Protein AF-B0YAP2-F1 (afdb_monomer)

Nearest PDB structures (foldseek):
  8v2q-assembly1_A-1  TM=2.239E-01  e=3.538E+00  Homo sapiens
  8w6f-assembly2_B  TM=2.628E-01  e=5.583E+00  artificial sequences

pLDDT: mean 73.52, std 19.55, range [28.36, 96.44]

InterPro domains:
  IPR046529 Domain of unknown function DUF6594 [PF20237] (2-146)

Organism: Aspergillus fumigatus (strain CBS 144.89 / FGSC A1163 / CEA10) (NCBI:txid451804)

Secondary structure (DSSP, 8-state):
-HHHHHHHHHHHHHHHHHHHHHHHHHH-S-HHHHHHHH-HHHHHH-TTSTTHHHHHHHHHHHHHHHHHHHHHHHHHHHHTSBPPPHHHHHHHHHHHHSTTTTTT---TTHHHHTSGGGGGG--B-S---TT--HHHHHHHHHHHHHHHHHHHHHHHSS-S---S------------------

Structure (mmCIF, N/CA/C/O backbone):
data_AF-B0YAP2-F1
#
_entry.id   AF-B0YAP2-F1
#
loop_
_atom_site.group_PDB
_atom_site.id
_atom_site.type_symbol
_atom_site.label_atom_id
_atom_site.label_alt_id
_atom_site.label_comp_id
_atom_site.label_asym_id
_atom_site.label_entity_id
_atom_site.label_seq_id
_atom_site.pdbx_PDB_ins_code
_atom_site.Cartn_x
_atom_site.Cartn_y
_atom_site.Cartn_z
_atom_site.occupancy
_atom_site.B_iso_or_equiv
_atom_site.auth_seq_id
_atom_site.auth_comp_id
_atom_site.auth_asym_id
_atom_site.auth_atom_id
_atom_site.pdbx_PDB_model_num
ATOM 1 N N . MET A 1 1 ? 6.728 -2.763 -2.764 1.00 60.03 1 MET A N 1
ATOM 2 C CA . MET A 1 1 ? 6.266 -3.976 -2.045 1.00 60.03 1 MET A CA 1
ATOM 3 C C . MET A 1 1 ? 6.430 -3.874 -0.524 1.00 60.03 1 MET A C 1
ATOM 5 O O . MET A 1 1 ? 5.454 -4.099 0.179 1.00 60.03 1 MET A O 1
ATOM 9 N N . TRP A 1 2 ? 7.595 -3.463 -0.000 1.00 68.25 2 TRP A N 1
ATOM 10 C CA . TRP A 1 2 ? 7.844 -3.360 1.453 1.00 68.25 2 TRP A CA 1
ATOM 11 C C . TRP A 1 2 ? 6.881 -2.425 2.210 1.00 68.25 2 TRP A C 1
ATOM 13 O O . TRP A 1 2 ? 6.415 -2.787 3.284 1.00 68.25 2 TRP A O 1
ATOM 23 N N . CYS A 1 3 ? 6.492 -1.286 1.624 1.00 81.69 3 CYS A N 1
ATOM 24 C CA . CYS A 1 3 ? 5.553 -0.346 2.256 1.00 81.69 3 CYS A CA 1
ATOM 25 C C . CYS A 1 3 ? 4.138 -0.918 2.457 1.00 81.69 3 CYS A C 1
ATOM 27 O O . CYS A 1 3 ? 3.414 -0.473 3.340 1.00 81.69 3 CYS A O 1
ATOM 29 N N . LEU A 1 4 ? 3.714 -1.881 1.631 1.00 90.06 4 LEU A N 1
ATOM 30 C CA . LEU A 1 4 ? 2.385 -2.479 1.766 1.00 90.06 4 LEU A CA 1
ATOM 31 C C . LEU A 1 4 ? 2.363 -3.484 2.924 1.00 90.06 4 LEU A C 1
ATOM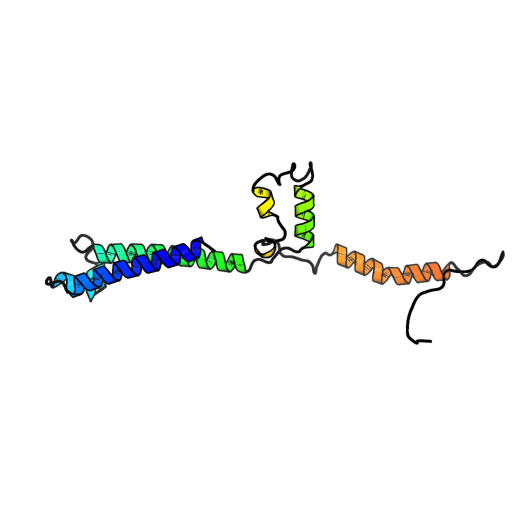 33 O O . LEU A 1 4 ? 1.451 -3.455 3.745 1.00 90.06 4 LEU A O 1
ATOM 37 N N . LEU A 1 5 ? 3.390 -4.334 3.003 1.00 90.38 5 LEU A N 1
ATOM 38 C CA . LEU A 1 5 ? 3.533 -5.333 4.064 1.00 90.38 5 LEU A CA 1
ATOM 39 C C . LEU A 1 5 ? 3.712 -4.673 5.438 1.00 90.38 5 LEU A C 1
ATOM 41 O O . LEU A 1 5 ? 3.126 -5.133 6.416 1.00 90.38 5 LEU A O 1
ATOM 45 N N . SER A 1 6 ? 4.456 -3.564 5.516 1.00 93.81 6 SER A N 1
ATOM 46 C CA . SER A 1 6 ? 4.584 -2.805 6.765 1.00 93.81 6 SER A CA 1
ATOM 47 C C . SER A 1 6 ? 3.239 -2.235 7.223 1.00 93.81 6 SER A C 1
ATOM 49 O O . SER A 1 6 ? 2.888 -2.370 8.391 1.00 93.81 6 SER A O 1
ATOM 51 N N . LEU A 1 7 ? 2.434 -1.684 6.305 1.00 93.56 7 LEU A N 1
ATOM 52 C CA . LEU A 1 7 ? 1.089 -1.193 6.624 1.00 93.56 7 LEU A CA 1
ATOM 53 C C . LEU A 1 7 ? 0.155 -2.319 7.086 1.00 93.56 7 LEU A C 1
ATOM 55 O O . LEU A 1 7 ? -0.640 -2.107 8.000 1.00 93.56 7 LEU A O 1
ATOM 59 N N . GLN A 1 8 ? 0.252 -3.516 6.498 1.00 93.88 8 GLN A N 1
ATOM 60 C CA . GLN A 1 8 ? -0.503 -4.682 6.974 1.00 93.88 8 GLN A CA 1
ATOM 61 C C . GLN A 1 8 ? -0.117 -5.052 8.405 1.00 93.88 8 GLN A C 1
ATOM 63 O O . GLN A 1 8 ? -1.003 -5.249 9.234 1.00 93.88 8 GLN A O 1
ATOM 68 N N . ALA A 1 9 ? 1.183 -5.104 8.705 1.00 94.88 9 ALA A N 1
ATOM 69 C CA . ALA A 1 9 ? 1.670 -5.401 10.047 1.00 94.88 9 ALA A CA 1
ATOM 70 C C . ALA A 1 9 ? 1.178 -4.363 11.070 1.00 94.88 9 ALA A C 1
ATOM 72 O O . ALA A 1 9 ? 0.622 -4.740 12.098 1.00 94.88 9 ALA A O 1
ATOM 73 N N . GLU A 1 10 ? 1.278 -3.068 10.754 1.00 94.88 10 GLU A N 1
ATOM 74 C CA . GLU A 1 10 ? 0.767 -1.988 11.612 1.00 94.88 10 GLU A CA 1
ATOM 75 C C . GLU A 1 10 ? -0.748 -2.095 11.854 1.00 94.88 10 GLU A C 1
ATOM 77 O O . GLU A 1 10 ? -1.228 -1.857 12.960 1.00 94.88 10 GLU A O 1
ATOM 82 N N . ILE A 1 11 ? -1.530 -2.456 10.832 1.00 96.12 11 ILE A N 1
ATOM 83 C CA . ILE A 1 11 ? -2.981 -2.647 10.971 1.00 96.12 11 ILE A CA 1
ATOM 84 C C . ILE A 1 11 ? -3.297 -3.820 11.897 1.00 96.12 11 ILE A C 1
ATOM 86 O O . ILE A 1 11 ? -4.221 -3.715 12.706 1.00 96.12 11 ILE A O 1
ATOM 90 N N . VAL A 1 12 ? -2.559 -4.926 11.774 1.00 96.44 12 VAL A N 1
ATOM 91 C CA . VAL A 1 12 ? -2.717 -6.101 12.641 1.00 96.44 12 VAL A CA 1
ATOM 92 C C . VAL A 1 12 ? -2.384 -5.742 14.086 1.00 96.44 12 VAL A C 1
ATOM 94 O O . VAL A 1 12 ? -3.167 -6.063 14.978 1.00 96.44 12 VAL A O 1
ATOM 97 N N . ASP A 1 13 ? -1.288 -5.023 14.309 1.00 95.31 13 ASP A N 1
ATOM 98 C CA . ASP A 1 13 ? -0.861 -4.584 15.638 1.00 95.31 13 ASP A CA 1
ATOM 99 C C . ASP A 1 13 ? -1.919 -3.686 16.307 1.00 95.31 13 ASP A C 1
ATOM 101 O O . ASP A 1 13 ? -2.411 -3.980 17.399 1.00 95.31 13 ASP A O 1
ATOM 105 N N . LEU A 1 14 ? -2.424 -2.679 15.584 1.00 94.69 14 LEU A N 1
ATOM 106 C CA . LEU A 1 14 ? -3.517 -1.817 16.058 1.00 94.69 14 LEU A CA 1
ATOM 107 C C . LEU A 1 14 ? -4.810 -2.591 16.359 1.00 94.69 14 LEU A C 1
ATOM 109 O O . LEU A 1 14 ? -5.569 -2.219 17.259 1.00 94.69 14 LEU A O 1
ATOM 113 N N . TRP A 1 15 ? -5.092 -3.654 15.603 1.00 93.69 15 TRP A N 1
ATOM 114 C CA . TRP A 1 15 ? -6.234 -4.532 15.855 1.00 93.69 15 TRP A CA 1
ATOM 115 C C . TRP A 1 15 ? -6.081 -5.321 17.154 1.00 93.69 15 TRP A C 1
ATOM 117 O O . TRP A 1 15 ? -7.056 -5.469 17.898 1.00 93.69 15 TRP A O 1
ATOM 127 N N . VAL A 1 16 ? -4.875 -5.820 17.430 1.00 94.81 16 VAL A N 1
ATOM 128 C CA . VAL A 1 16 ? -4.554 -6.519 18.679 1.00 94.81 16 VAL A CA 1
ATOM 129 C C . VAL A 1 16 ? -4.714 -5.569 19.865 1.00 94.81 16 VAL A C 1
ATOM 131 O O . VAL A 1 16 ? -5.403 -5.915 20.827 1.00 94.81 16 VAL A O 1
ATOM 134 N N . GLU A 1 17 ? -4.185 -4.348 19.769 1.00 92.44 17 GLU A N 1
ATOM 135 C CA . GLU A 1 17 ? -4.347 -3.328 20.810 1.00 92.44 17 GLU A CA 1
ATOM 136 C C . GLU A 1 17 ? -5.821 -2.969 21.049 1.00 92.44 17 GLU A C 1
ATOM 138 O O . GLU A 1 17 ? -6.280 -2.932 22.192 1.00 92.44 17 GLU A O 1
ATOM 143 N N . LEU A 1 18 ? -6.600 -2.746 19.983 1.00 90.81 18 LEU A N 1
ATOM 144 C CA . LEU A 1 18 ? -8.030 -2.445 20.100 1.00 90.81 18 LEU A CA 1
ATOM 145 C C . LEU A 1 18 ? -8.791 -3.586 20.785 1.00 90.81 18 LEU A C 1
ATOM 147 O O . LEU A 1 18 ? -9.621 -3.338 21.660 1.00 90.81 18 LEU A O 1
ATOM 151 N N . ARG A 1 19 ? -8.489 -4.837 20.419 1.00 91.06 19 ARG A N 1
ATOM 152 C CA . ARG A 1 19 ? -9.102 -6.021 21.032 1.00 91.06 19 ARG A CA 1
ATOM 153 C C . ARG A 1 19 ? -8.753 -6.130 22.517 1.00 91.06 19 ARG A C 1
ATOM 155 O O . ARG A 1 19 ? -9.620 -6.507 23.302 1.00 91.06 19 ARG A O 1
ATOM 162 N N . ALA A 1 20 ? -7.530 -5.780 22.912 1.00 91.38 20 ALA A N 1
ATOM 163 C CA . ALA A 1 20 ? -7.137 -5.755 24.318 1.00 91.38 20 ALA A CA 1
ATOM 164 C C . ALA A 1 20 ? -7.944 -4.715 25.117 1.00 91.38 20 ALA A C 1
ATOM 166 O O . ALA A 1 20 ? -8.424 -5.025 26.207 1.00 91.38 20 ALA A O 1
ATOM 167 N N . ILE A 1 21 ? -8.165 -3.519 24.552 1.00 88.50 21 ILE A N 1
ATOM 168 C CA . ILE A 1 21 ? -9.013 -2.486 25.173 1.00 88.50 21 ILE A CA 1
ATOM 169 C C . ILE A 1 21 ? -10.455 -2.991 25.310 1.00 88.50 21 ILE A C 1
ATOM 171 O O . ILE A 1 21 ? -11.031 -2.908 26.389 1.00 88.50 21 ILE A O 1
ATOM 175 N N . TRP A 1 22 ? -11.021 -3.589 24.259 1.00 86.69 22 TRP A N 1
ATOM 176 C CA . TRP A 1 22 ? -12.364 -4.178 24.321 1.00 86.69 22 TRP A CA 1
ATOM 177 C C . TRP A 1 22 ? -12.491 -5.258 25.390 1.00 86.69 22 TRP A C 1
ATOM 179 O O . TRP A 1 22 ? -13.485 -5.302 26.110 1.00 86.69 22 TRP A O 1
ATOM 189 N N . HIS A 1 23 ? -11.492 -6.129 25.515 1.00 87.75 23 HIS A N 1
ATOM 190 C CA . HIS A 1 23 ? -11.524 -7.185 26.517 1.00 87.75 23 HIS A CA 1
ATOM 191 C C . HIS A 1 23 ? -11.451 -6.628 27.946 1.00 87.75 23 HIS A C 1
ATOM 193 O O . HIS A 1 23 ? -12.167 -7.094 28.836 1.00 87.75 23 HIS A O 1
ATOM 199 N N . LYS A 1 24 ? -10.644 -5.583 28.154 1.00 87.56 24 LYS A N 1
ATOM 200 C CA . LYS A 1 24 ? -10.566 -4.867 29.428 1.00 87.56 24 LYS A CA 1
ATOM 201 C C . LYS A 1 24 ? -11.900 -4.209 29.787 1.00 87.56 24 LYS A C 1
ATOM 203 O O . LYS A 1 24 ? -12.391 -4.389 30.894 1.00 87.56 24 LYS A O 1
ATOM 208 N N . ASP A 1 25 ? -12.520 -3.517 28.842 1.00 84.81 25 ASP A N 1
ATOM 209 C CA . ASP A 1 25 ? -13.765 -2.786 29.088 1.00 84.81 25 ASP A CA 1
ATOM 210 C C . ASP A 1 25 ? -14.968 -3.742 29.239 1.00 84.81 25 ASP A C 1
ATOM 212 O O . ASP A 1 25 ? -15.887 -3.483 30.013 1.00 84.81 25 ASP A O 1
ATOM 216 N N . ALA A 1 26 ? -14.938 -4.913 28.587 1.00 84.25 26 ALA A N 1
ATOM 217 C CA . ALA A 1 26 ? -15.931 -5.972 28.788 1.00 84.25 26 ALA A CA 1
ATOM 218 C C . ALA A 1 26 ? -15.850 -6.627 30.181 1.00 84.25 26 ALA A C 1
ATOM 220 O O . ALA A 1 26 ? -16.874 -7.039 30.731 1.00 84.25 26 ALA A O 1
ATOM 221 N N . THR A 1 27 ? -14.645 -6.722 30.750 1.00 87.19 27 THR A N 1
ATOM 222 C CA . THR A 1 27 ? -14.402 -7.294 32.087 1.00 87.19 27 THR A CA 1
ATOM 223 C C . THR A 1 27 ? -14.418 -6.248 33.207 1.00 87.19 27 THR A C 1
ATOM 225 O O . THR A 1 27 ? -14.363 -6.621 34.378 1.00 87.19 27 THR A O 1
ATOM 228 N N . SER A 1 28 ? -14.551 -4.958 32.872 1.00 84.50 28 SER A N 1
ATOM 229 C CA . SER A 1 28 ? -14.634 -3.852 33.834 1.00 84.50 28 SER A CA 1
ATOM 230 C C . SER A 1 28 ? -15.838 -3.998 34.769 1.00 84.50 28 SER A C 1
ATOM 232 O O . SER A 1 28 ? -16.882 -4.539 34.403 1.00 84.50 28 SER A O 1
ATOM 234 N N . THR A 1 29 ? -15.712 -3.502 35.997 1.00 84.62 29 THR A N 1
ATOM 235 C CA . THR A 1 29 ? -16.827 -3.432 36.954 1.00 84.62 29 THR A CA 1
ATOM 236 C C . THR A 1 29 ? -17.749 -2.244 36.647 1.00 84.62 29 THR A C 1
ATOM 238 O O . THR A 1 29 ? -18.915 -2.269 37.039 1.00 84.62 29 THR A O 1
ATOM 241 N N . ASP A 1 30 ? -17.262 -1.235 35.913 1.00 82.94 30 ASP A N 1
ATOM 242 C CA . ASP A 1 30 ? -18.036 -0.044 35.556 1.00 82.94 30 ASP A CA 1
ATOM 243 C C . ASP A 1 30 ? -19.093 -0.376 34.478 1.00 82.94 30 ASP A C 1
ATOM 245 O O . ASP A 1 30 ? -18.754 -0.857 33.389 1.00 82.94 30 ASP A O 1
ATOM 249 N N . PRO A 1 31 ? -20.393 -0.137 34.740 1.00 79.50 31 PRO A N 1
ATOM 250 C CA . PRO A 1 31 ? -21.444 -0.335 33.746 1.00 79.50 31 PRO A CA 1
ATOM 251 C C . PRO A 1 31 ? -21.284 0.560 32.507 1.00 79.50 31 PRO A C 1
ATOM 253 O O . PRO A 1 31 ? -21.721 0.170 31.423 1.00 79.50 31 PRO A O 1
ATOM 256 N N . THR A 1 32 ? -20.640 1.722 32.630 1.00 79.25 32 THR A N 1
ATOM 257 C CA . THR A 1 32 ? -20.372 2.643 31.516 1.00 79.25 32 THR A CA 1
ATOM 258 C C . THR A 1 32 ? -19.440 1.999 30.492 1.00 79.25 32 THR A C 1
ATOM 260 O O . THR A 1 32 ? -19.737 2.001 29.300 1.00 79.25 32 THR A O 1
ATOM 263 N N . ASP A 1 33 ? -18.366 1.356 30.946 1.00 77.50 33 ASP A N 1
ATOM 264 C CA . ASP A 1 33 ? -17.368 0.694 30.094 1.00 77.50 33 ASP A CA 1
ATOM 265 C C . ASP A 1 33 ? -17.989 -0.460 29.302 1.00 77.50 33 ASP A C 1
ATOM 267 O O . ASP A 1 33 ? -17.797 -0.588 28.088 1.00 77.50 33 ASP A O 1
ATOM 271 N N . LYS A 1 34 ? -18.843 -1.249 29.968 1.00 78.94 34 LYS A N 1
ATOM 272 C CA . LYS A 1 34 ? -19.603 -2.328 29.323 1.00 78.94 34 LYS A CA 1
ATOM 273 C C . LYS A 1 34 ? -20.553 -1.800 28.255 1.00 78.94 34 LYS A C 1
ATOM 275 O O . LYS A 1 34 ? -20.728 -2.442 27.217 1.00 78.94 34 LYS A O 1
ATOM 280 N N . LEU A 1 35 ? -21.192 -0.654 28.489 1.00 79.31 35 LEU A N 1
ATOM 281 C CA . LEU A 1 35 ? -22.068 -0.030 27.498 1.00 79.31 35 LEU A CA 1
ATOM 282 C C . LEU A 1 35 ? -21.273 0.469 26.286 1.00 79.31 35 LEU A C 1
ATOM 284 O O . LEU A 1 35 ? -21.722 0.280 25.155 1.00 79.31 35 LEU A O 1
ATOM 288 N N . LEU A 1 36 ? -20.086 1.041 26.495 1.00 76.06 36 LEU A N 1
ATOM 289 C CA . LEU A 1 36 ? -19.229 1.526 25.408 1.00 76.06 36 LEU A CA 1
ATOM 290 C C . LEU A 1 36 ? -18.728 0.384 24.510 1.00 76.06 36 LEU A C 1
ATOM 292 O O . LEU A 1 36 ? -18.764 0.527 23.288 1.00 76.06 36 LEU A O 1
ATOM 296 N N . CYS A 1 37 ? -18.374 -0.771 25.087 1.00 76.56 37 CYS A N 1
ATOM 297 C CA . CYS A 1 37 ? -18.017 -1.979 24.331 1.00 76.56 37 CYS A CA 1
ATOM 298 C C . CYS A 1 37 ? -19.133 -2.490 23.417 1.00 76.56 37 CYS A C 1
ATOM 300 O O . CYS A 1 37 ? -18.874 -2.934 22.300 1.00 76.56 37 CYS A O 1
ATOM 302 N N . ASN A 1 38 ? -20.375 -2.465 23.901 1.00 79.19 38 ASN A N 1
ATOM 303 C CA . ASN A 1 38 ? -21.497 -3.103 23.214 1.00 79.19 38 ASN A CA 1
ATOM 304 C C . ASN A 1 38 ? -22.224 -2.159 22.248 1.00 79.19 38 ASN A C 1
ATOM 306 O O . ASN A 1 38 ? -22.821 -2.607 21.270 1.00 79.19 38 ASN A O 1
ATOM 310 N N . TYR A 1 39 ? -22.181 -0.847 22.498 1.00 83.19 39 TYR A N 1
ATOM 311 C CA . TYR A 1 39 ? -22.969 0.128 21.753 1.00 83.19 39 TYR A CA 1
ATOM 312 C C . TYR A 1 39 ? -22.088 1.182 21.083 1.00 83.19 39 TYR A C 1
ATOM 314 O O . TYR A 1 39 ? -21.771 2.223 21.660 1.00 83.19 39 TYR A O 1
ATOM 322 N N . PHE A 1 40 ? -21.823 0.989 19.787 1.00 82.06 40 PHE A N 1
ATOM 323 C CA . PHE A 1 40 ? -21.060 1.940 18.967 1.00 82.06 40 PHE A CA 1
ATOM 324 C C . PHE A 1 40 ? -21.603 3.378 19.030 1.00 82.06 40 PHE A C 1
ATOM 326 O O . PHE A 1 40 ? -20.829 4.333 19.019 1.00 82.06 40 PHE A O 1
ATOM 333 N N . ARG A 1 41 ? -22.930 3.564 19.113 1.00 84.44 41 ARG A N 1
ATOM 334 C CA . ARG A 1 41 ? -23.535 4.903 19.231 1.00 84.44 41 ARG A CA 1
ATOM 335 C C . ARG A 1 41 ? -23.091 5.615 20.510 1.00 84.44 41 ARG A C 1
ATOM 337 O O . ARG A 1 41 ? -22.825 6.811 20.465 1.00 84.44 41 ARG A O 1
ATOM 344 N N . GLN A 1 42 ? -22.999 4.888 21.622 1.00 81.25 42 GLN A N 1
ATOM 345 C CA . GLN A 1 42 ? -22.526 5.451 22.884 1.00 81.25 42 GLN A CA 1
ATOM 346 C C . GLN A 1 42 ? -21.027 5.738 22.816 1.00 81.25 42 GLN A C 1
ATOM 348 O O . GLN A 1 42 ? -20.618 6.847 23.138 1.00 81.25 42 GLN A O 1
ATOM 353 N N . LEU A 1 43 ? -20.244 4.807 22.263 1.00 82.38 43 LEU A N 1
ATOM 354 C CA . LEU A 1 43 ? -18.809 4.989 22.034 1.00 82.38 43 LEU A CA 1
ATOM 355 C C . LEU A 1 43 ? -18.482 6.193 21.138 1.00 82.38 43 LEU A C 1
ATOM 357 O O . LEU A 1 43 ? -17.487 6.881 21.331 1.00 82.38 43 LEU A O 1
ATOM 361 N N . ARG A 1 44 ? -19.309 6.467 20.128 1.00 83.19 44 ARG A N 1
ATOM 362 C CA . ARG A 1 44 ? -19.125 7.628 19.249 1.00 83.19 44 ARG A CA 1
ATOM 363 C C . ARG A 1 44 ? -19.448 8.945 19.955 1.00 83.19 44 ARG A C 1
ATOM 365 O O . ARG A 1 44 ? -18.831 9.960 19.644 1.00 83.19 44 ARG A O 1
ATOM 372 N N . ASN A 1 45 ? -20.422 8.925 20.860 1.00 82.31 45 ASN A N 1
ATOM 373 C CA . ASN A 1 45 ? -20.898 10.107 21.572 1.00 82.31 45 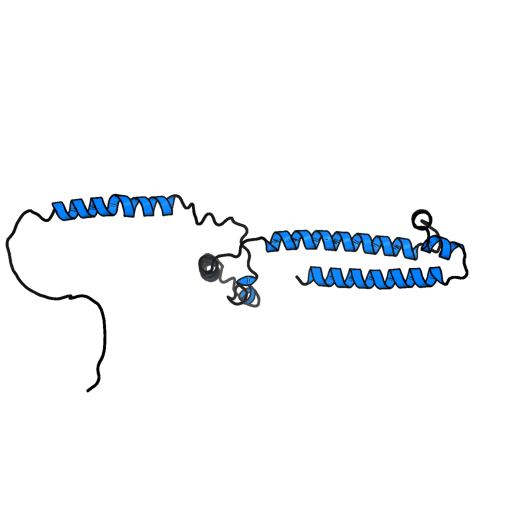ASN A CA 1
ATOM 374 C C . ASN A 1 45 ? -20.129 10.367 22.876 1.00 82.31 45 ASN A C 1
ATOM 376 O O . ASN A 1 45 ? -20.275 11.441 23.448 1.00 82.31 45 ASN A O 1
ATOM 380 N N . SER A 1 46 ? -19.281 9.438 23.328 1.00 74.81 46 SER A N 1
ATOM 381 C CA . SER A 1 46 ? -18.459 9.566 24.539 1.00 74.81 46 SER A CA 1
ATOM 382 C C . SER A 1 46 ? -17.221 10.457 24.355 1.00 74.81 46 SER A C 1
ATOM 384 O O . SER A 1 46 ? -16.237 10.315 25.079 1.00 74.81 46 SER A O 1
ATOM 386 N N . ASN A 1 47 ? -17.239 11.348 23.360 1.00 64.19 47 ASN A N 1
ATOM 387 C CA . ASN A 1 47 ? -16.114 12.204 23.006 1.00 64.19 47 ASN A CA 1
ATOM 388 C C . ASN A 1 47 ? -15.810 13.147 24.190 1.00 64.19 47 ASN A C 1
ATOM 390 O O . ASN A 1 47 ? -16.613 14.029 24.487 1.00 64.19 47 ASN A O 1
ATOM 394 N N . GLY A 1 48 ? -14.687 12.925 24.885 1.00 60.09 48 GLY A N 1
ATOM 395 C CA . GLY A 1 48 ? -14.288 13.677 26.084 1.00 60.09 48 GLY A CA 1
ATOM 396 C C . GLY A 1 48 ? -14.501 12.980 27.439 1.00 60.09 48 GLY A C 1
ATOM 397 O O . GLY A 1 48 ? -14.273 13.616 28.465 1.00 60.09 48 GLY A O 1
ATOM 398 N N . SER A 1 49 ? -14.917 11.705 27.488 1.00 61.34 49 SER A N 1
ATOM 399 C CA . SER A 1 49 ? -14.904 10.915 28.736 1.00 61.34 49 SER A CA 1
ATOM 400 C C . SER A 1 49 ? -13.554 10.212 28.960 1.00 61.34 49 SER A C 1
ATOM 402 O O . SER A 1 49 ? -12.775 10.033 28.023 1.00 61.34 49 SER A O 1
ATOM 404 N N . ASN A 1 50 ? -13.293 9.737 30.187 1.00 58.09 50 ASN A N 1
ATOM 405 C CA . ASN A 1 50 ? -12.095 8.948 30.538 1.00 58.09 50 ASN A CA 1
ATOM 406 C C . ASN A 1 50 ? -11.873 7.700 29.650 1.00 58.09 50 ASN A C 1
ATOM 408 O O . ASN A 1 50 ? -10.765 7.168 29.614 1.00 58.09 50 ASN A O 1
ATOM 412 N N . ASN A 1 51 ? -12.887 7.271 28.889 1.00 61.78 51 ASN A N 1
ATOM 413 C CA . ASN A 1 51 ? -12.862 6.092 28.025 1.00 61.78 51 ASN A CA 1
ATOM 414 C C . ASN A 1 51 ? -12.674 6.396 26.527 1.00 61.78 51 ASN A C 1
ATOM 416 O O . ASN A 1 51 ? -13.088 5.645 25.644 1.00 61.78 51 ASN A O 1
ATOM 420 N N . GLU A 1 52 ? -11.943 7.469 26.219 1.00 72.75 52 GLU A N 1
ATOM 421 C CA . GLU A 1 52 ? -11.542 7.851 24.856 1.00 72.75 52 GLU A CA 1
ATOM 422 C C . GLU A 1 52 ? -10.607 6.825 24.167 1.00 72.75 52 GLU A C 1
ATOM 424 O O . GLU A 1 52 ? -10.359 6.899 22.961 1.00 72.75 52 GLU A O 1
ATOM 429 N N . GLY A 1 53 ? -10.083 5.839 24.908 1.00 79.81 53 GLY A N 1
ATOM 430 C CA . GLY A 1 53 ? -9.137 4.827 24.422 1.00 79.81 53 GLY A CA 1
ATOM 431 C C . GLY A 1 53 ? -9.620 4.055 23.192 1.00 79.81 53 GLY A C 1
ATOM 432 O O . GLY A 1 53 ? -8.915 4.014 22.179 1.00 79.81 53 GLY A O 1
ATOM 433 N N . GLN A 1 54 ? -10.833 3.499 23.251 1.00 82.88 54 GLN A N 1
ATOM 434 C CA . GLN A 1 54 ? -11.424 2.722 22.157 1.00 82.88 54 GLN A CA 1
ATOM 435 C C . GLN A 1 54 ? -11.666 3.571 20.904 1.00 82.88 54 GLN A C 1
ATOM 437 O O . GLN A 1 54 ? -11.276 3.190 19.798 1.00 82.88 54 GLN A O 1
ATOM 442 N N . LEU A 1 55 ? -12.295 4.742 21.066 1.00 85.12 55 LEU A N 1
ATOM 443 C CA . LEU A 1 55 ? -12.635 5.625 19.950 1.00 85.12 55 LEU A CA 1
ATOM 444 C C . LEU A 1 55 ? -11.370 6.163 19.272 1.00 85.12 55 LEU A C 1
ATOM 446 O O . LEU A 1 55 ? -11.278 6.176 18.039 1.00 85.12 55 LEU A O 1
ATOM 450 N N . ARG A 1 56 ? -10.361 6.542 20.067 1.00 88.50 56 ARG A N 1
ATOM 451 C CA . ARG A 1 56 ? -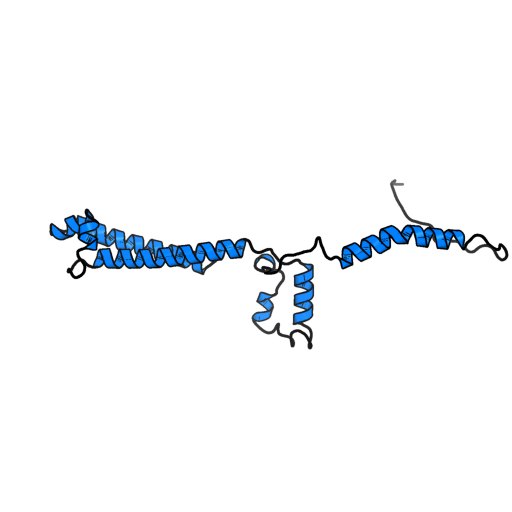9.044 6.954 19.573 1.00 88.50 56 ARG A CA 1
ATOM 452 C C . ARG A 1 56 ? -8.388 5.839 18.768 1.00 88.50 56 ARG A C 1
ATOM 454 O O . ARG A 1 56 ? -7.906 6.099 17.665 1.00 88.50 56 ARG A O 1
ATOM 461 N N . MET A 1 57 ? -8.388 4.611 19.287 1.00 89.25 57 MET A N 1
ATOM 462 C CA . MET A 1 57 ? -7.767 3.472 18.611 1.00 89.25 57 MET A CA 1
ATOM 463 C C . MET A 1 57 ? -8.489 3.119 17.308 1.00 89.25 57 MET A C 1
ATOM 465 O O . MET A 1 57 ? -7.862 2.992 16.258 1.00 89.25 57 MET A O 1
ATOM 469 N N . MET A 1 58 ? -9.820 3.096 17.327 1.00 88.38 58 MET A N 1
ATOM 470 C CA . MET A 1 58 ? -10.634 2.883 16.132 1.00 88.38 58 MET A CA 1
ATOM 471 C C . MET A 1 58 ? -10.389 3.964 15.066 1.00 88.38 58 MET A C 1
ATOM 473 O O . MET A 1 58 ? -10.324 3.665 13.873 1.00 88.38 58 MET A O 1
ATOM 477 N N . ASN A 1 59 ? -10.205 5.224 15.467 1.00 90.69 59 ASN A N 1
ATOM 478 C CA . ASN A 1 59 ? -9.860 6.299 14.538 1.00 90.69 59 ASN A CA 1
ATOM 479 C C . ASN A 1 59 ? -8.439 6.157 13.967 1.00 90.69 59 ASN A C 1
ATOM 481 O O . ASN A 1 59 ? -8.245 6.440 12.781 1.00 90.69 59 ASN A O 1
ATOM 485 N N . LYS A 1 60 ? -7.459 5.695 14.759 1.00 93.25 60 LYS A N 1
ATOM 486 C CA . LYS A 1 60 ? -6.114 5.350 14.260 1.00 93.25 60 LYS A CA 1
ATOM 487 C C . LYS A 1 60 ? -6.183 4.228 13.222 1.00 93.25 60 LYS A C 1
ATOM 489 O O . LYS A 1 60 ? -5.681 4.404 12.113 1.00 93.25 60 LYS A O 1
ATOM 494 N N . LEU A 1 61 ? -6.892 3.144 13.533 1.00 93.31 61 LEU A N 1
ATOM 495 C CA . LEU A 1 61 ? -7.094 2.013 12.628 1.00 93.31 61 LEU A CA 1
ATOM 496 C C . LEU A 1 61 ? -7.758 2.447 11.312 1.00 93.31 61 LEU A C 1
ATOM 498 O O . LEU A 1 61 ? -7.281 2.110 10.233 1.00 93.31 61 LEU A O 1
ATOM 502 N N . ARG A 1 62 ? -8.810 3.277 11.373 1.00 93.31 62 ARG A N 1
ATOM 503 C CA . ARG A 1 62 ? -9.468 3.836 10.175 1.00 93.31 62 ARG A CA 1
ATOM 504 C C . ARG A 1 62 ? -8.522 4.660 9.307 1.00 93.31 62 ARG A C 1
ATOM 506 O O . ARG A 1 62 ? -8.617 4.601 8.083 1.00 93.31 62 ARG A O 1
ATOM 513 N N . LYS A 1 63 ? -7.635 5.457 9.913 1.00 95.56 63 LYS A N 1
ATOM 514 C CA . LYS A 1 63 ? -6.626 6.222 9.164 1.00 95.56 63 LYS A CA 1
ATOM 515 C C . LYS A 1 63 ? -5.664 5.278 8.443 1.00 95.56 63 LYS A C 1
ATOM 517 O O . LYS A 1 63 ? -5.471 5.450 7.244 1.00 95.56 63 LYS A O 1
ATOM 522 N N . LYS A 1 64 ? -5.152 4.262 9.141 1.00 94.94 64 LYS A N 1
ATOM 523 C CA . LYS A 1 64 ? -4.213 3.284 8.575 1.00 94.94 64 LYS A CA 1
ATOM 524 C C . LYS A 1 64 ? -4.831 2.413 7.485 1.00 94.94 64 LYS A C 1
ATOM 526 O O . LYS A 1 64 ? -4.218 2.230 6.444 1.00 94.94 64 LYS A O 1
ATOM 531 N N . LEU A 1 65 ? -6.082 1.986 7.646 1.00 95.12 65 LEU A N 1
ATOM 532 C CA . LEU A 1 65 ? -6.819 1.277 6.594 1.00 95.12 65 LEU A CA 1
ATOM 533 C C . LEU A 1 65 ? -6.988 2.116 5.323 1.00 95.12 65 LEU A C 1
ATOM 535 O O . LEU A 1 65 ? -6.868 1.588 4.222 1.00 95.12 65 LEU A O 1
ATOM 539 N N . ARG A 1 66 ? -7.241 3.426 5.447 1.00 96.38 66 ARG A N 1
ATOM 540 C CA . ARG A 1 66 ? -7.307 4.310 4.271 1.00 96.38 66 ARG A CA 1
ATOM 541 C C . ARG A 1 66 ? -5.960 4.442 3.572 1.00 96.38 66 ARG A C 1
ATOM 543 O O . ARG A 1 66 ? -5.927 4.441 2.347 1.00 96.38 66 ARG A O 1
ATOM 550 N N . GLU A 1 67 ? -4.885 4.569 4.344 1.00 95.06 67 GLU A N 1
ATOM 551 C CA . GLU A 1 67 ? -3.520 4.612 3.817 1.00 95.06 67 GLU A CA 1
ATOM 552 C C . GLU A 1 67 ? -3.198 3.317 3.061 1.00 95.06 67 GLU A C 1
ATOM 554 O O . GLU A 1 67 ? -2.882 3.369 1.876 1.00 95.06 67 GLU A O 1
ATOM 559 N N . TYR A 1 68 ? -3.433 2.165 3.691 1.00 95.31 68 TYR A N 1
ATOM 560 C CA . TYR A 1 68 ? -3.274 0.849 3.079 1.00 95.31 68 TYR A CA 1
ATOM 561 C C . TYR A 1 68 ? -4.080 0.687 1.789 1.00 95.31 68 TYR A C 1
ATOM 563 O O . TYR A 1 68 ? -3.513 0.322 0.765 1.00 95.31 68 TYR A O 1
ATOM 571 N N . ASN A 1 69 ? -5.376 1.013 1.799 1.00 94.62 69 ASN A N 1
ATOM 572 C CA . ASN A 1 69 ? -6.223 0.878 0.613 1.00 94.62 69 ASN A CA 1
ATOM 573 C C . ASN A 1 69 ? -5.749 1.775 -0.535 1.00 94.62 69 ASN A C 1
ATOM 575 O O . ASN A 1 69 ? -5.743 1.349 -1.688 1.00 94.62 69 ASN A O 1
ATOM 579 N N . ARG A 1 70 ? -5.323 3.009 -0.235 1.00 94.88 70 ARG A N 1
ATOM 580 C CA . ARG A 1 70 ? -4.771 3.917 -1.246 1.00 94.88 70 ARG A CA 1
ATOM 581 C C . ARG A 1 70 ? -3.481 3.356 -1.839 1.00 94.88 70 ARG A C 1
ATOM 583 O O . ARG A 1 70 ? -3.346 3.332 -3.058 1.00 94.88 70 ARG A O 1
ATOM 590 N N . THR A 1 71 ? -2.557 2.900 -0.997 1.00 93.19 71 THR A N 1
ATOM 591 C CA . THR A 1 71 ? -1.286 2.316 -1.443 1.00 93.19 71 THR A CA 1
ATOM 592 C C . THR A 1 71 ? -1.506 1.030 -2.234 1.00 93.19 71 THR A C 1
ATOM 594 O O . THR A 1 71 ? -0.831 0.817 -3.236 1.00 93.19 71 THR A O 1
ATOM 597 N N . LEU A 1 72 ? -2.469 0.197 -1.835 1.00 92.94 72 LEU A N 1
ATOM 598 C CA . LEU A 1 72 ? -2.829 -1.025 -2.549 1.00 92.94 72 LEU A CA 1
ATOM 599 C C . LEU A 1 72 ? -3.356 -0.720 -3.954 1.00 92.94 72 LEU A C 1
ATOM 601 O O . LEU A 1 72 ? -2.910 -1.342 -4.910 1.00 92.94 72 LEU A O 1
ATOM 605 N N . LEU A 1 73 ? -4.254 0.262 -4.086 1.00 94.25 73 LEU A N 1
ATOM 606 C CA . LEU A 1 73 ? -4.768 0.694 -5.389 1.00 94.25 73 LEU A CA 1
ATOM 607 C C . LEU A 1 73 ? -3.655 1.244 -6.284 1.00 94.25 73 LEU A C 1
ATOM 609 O O . LEU A 1 73 ? -3.572 0.875 -7.450 1.00 94.25 73 LEU A O 1
ATOM 613 N N . GLN A 1 74 ? -2.773 2.081 -5.735 1.00 91.31 74 GLN A N 1
ATOM 614 C CA . GLN A 1 74 ? -1.618 2.595 -6.474 1.00 91.31 74 GLN A CA 1
ATOM 615 C C . GLN A 1 74 ? -0.688 1.464 -6.923 1.00 91.31 74 GLN A C 1
ATOM 617 O O . GLN A 1 74 ? -0.214 1.470 -8.053 1.00 91.31 74 GL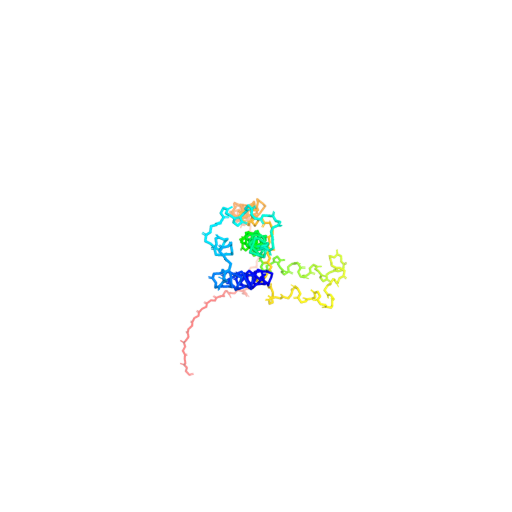N A O 1
ATOM 622 N N . LEU A 1 75 ? -0.437 0.479 -6.057 1.00 89.44 75 LEU A N 1
ATOM 623 C CA . LEU A 1 75 ? 0.408 -0.659 -6.396 1.00 89.44 75 LEU A CA 1
ATOM 624 C C . LEU A 1 75 ? -0.232 -1.542 -7.470 1.00 89.44 75 LEU A C 1
ATOM 626 O O . LEU A 1 75 ? 0.481 -1.990 -8.359 1.00 89.44 75 LEU A O 1
ATOM 630 N N . ALA A 1 76 ? -1.549 -1.757 -7.414 1.00 89.50 76 ALA A N 1
ATOM 631 C CA . ALA A 1 76 ? -2.280 -2.478 -8.451 1.00 89.50 76 ALA A CA 1
ATOM 632 C C . ALA A 1 76 ? -2.132 -1.774 -9.811 1.00 89.50 76 ALA A C 1
ATOM 634 O O . ALA A 1 76 ? -1.711 -2.399 -10.779 1.00 89.50 76 ALA A O 1
ATOM 635 N N . GLN A 1 77 ? -2.330 -0.453 -9.850 1.00 90.25 77 GLN A N 1
ATOM 636 C CA . GLN A 1 77 ? -2.131 0.350 -11.062 1.00 90.25 77 GLN A CA 1
ATOM 637 C C . GLN A 1 77 ? -0.690 0.281 -11.587 1.00 90.25 77 GLN A C 1
ATOM 639 O O . GLN A 1 77 ? -0.472 0.155 -12.786 1.00 90.25 77 GLN A O 1
ATOM 644 N N . ILE A 1 78 ? 0.309 0.330 -10.699 1.00 87.19 78 ILE A N 1
ATOM 645 C CA . ILE A 1 78 ? 1.721 0.191 -11.087 1.00 87.19 78 ILE A CA 1
ATOM 646 C C . ILE A 1 78 ? 2.010 -1.221 -11.610 1.00 87.19 78 ILE A C 1
ATOM 648 O O . ILE A 1 78 ? 2.776 -1.369 -12.555 1.00 87.19 78 ILE A O 1
ATOM 652 N N . SER A 1 79 ? 1.397 -2.256 -11.030 1.00 85.12 79 SER A N 1
ATOM 653 C CA . SER A 1 79 ? 1.594 -3.645 -11.461 1.00 85.12 79 SER A CA 1
ATOM 654 C C . SER A 1 79 ? 1.000 -3.951 -12.837 1.00 85.12 79 SER A C 1
ATOM 656 O O . SER A 1 79 ? 1.429 -4.900 -13.486 1.00 85.12 79 SER A O 1
ATOM 658 N N . GLU A 1 80 ? 0.046 -3.137 -13.294 1.00 87.44 80 GLU A N 1
ATOM 659 C CA . GLU A 1 80 ? -0.531 -3.219 -14.639 1.00 87.44 80 GLU A CA 1
ATOM 660 C C . GLU A 1 80 ? 0.355 -2.554 -15.706 1.00 87.44 80 GLU A C 1
ATOM 662 O O . GLU A 1 80 ? 0.139 -2.758 -16.903 1.00 87.44 80 GLU A O 1
ATOM 667 N N . LEU A 1 81 ? 1.367 -1.772 -15.304 1.00 87.25 81 LEU A N 1
ATOM 668 C CA . LEU A 1 81 ? 2.289 -1.152 -16.250 1.00 87.25 81 LEU A CA 1
ATOM 669 C C . LEU A 1 81 ? 3.079 -2.218 -17.014 1.00 87.25 81 LEU A C 1
ATOM 671 O O . LEU A 1 81 ? 3.553 -3.214 -16.464 1.00 87.25 81 LEU A O 1
ATOM 675 N N . LYS A 1 82 ? 3.254 -1.983 -18.316 1.00 86.44 82 LYS A N 1
ATOM 676 C CA . LYS A 1 82 ? 3.968 -2.910 -19.195 1.00 86.44 82 LYS A CA 1
ATOM 677 C C . LYS A 1 82 ? 5.449 -2.941 -18.828 1.00 86.44 82 LYS A C 1
ATOM 679 O O . LYS A 1 82 ? 6.070 -1.903 -18.606 1.00 86.44 82 LYS A O 1
ATOM 684 N N . LYS A 1 83 ? 6.045 -4.130 -18.865 1.00 87.56 83 LYS A N 1
ATOM 685 C CA . LYS A 1 83 ? 7.501 -4.271 -18.779 1.00 87.56 83 LYS A CA 1
ATOM 686 C C . LYS A 1 83 ? 8.170 -3.701 -20.043 1.00 87.56 83 LYS A C 1
ATOM 688 O O . LYS A 1 83 ? 7.640 -3.881 -21.148 1.00 87.56 83 LYS A O 1
ATOM 693 N N . PRO A 1 84 ? 9.321 -3.020 -19.919 1.00 86.81 84 PRO A N 1
ATOM 694 C CA . PRO A 1 84 ? 10.092 -2.563 -21.068 1.00 86.81 84 PRO A CA 1
ATOM 695 C C . PRO A 1 84 ? 10.648 -3.752 -21.865 1.00 86.81 84 PRO A C 1
ATOM 697 O O . PRO A 1 84 ? 10.859 -4.844 -21.341 1.00 86.81 84 PRO A O 1
ATOM 700 N N . THR A 1 85 ? 10.889 -3.556 -23.162 1.00 86.44 85 THR A N 1
ATOM 701 C CA . THR A 1 85 ? 11.574 -4.563 -23.983 1.00 86.44 85 THR A CA 1
ATOM 702 C C . THR A 1 85 ? 13.039 -4.684 -23.628 1.00 86.44 85 THR A C 1
ATOM 704 O O . THR A 1 85 ? 13.689 -3.688 -23.322 1.00 86.44 85 THR A O 1
ATOM 707 N N . LYS A 1 86 ? 13.585 -5.889 -23.823 1.00 86.56 86 LYS A N 1
ATOM 708 C CA . LYS A 1 86 ? 15.028 -6.138 -23.730 1.00 86.56 86 LYS A CA 1
ATOM 709 C C . LYS A 1 86 ? 15.839 -5.196 -24.623 1.00 86.56 86 LYS A C 1
ATOM 711 O O . LYS A 1 86 ? 16.861 -4.688 -24.182 1.00 86.56 86 LYS A O 1
ATOM 716 N N . ASP A 1 87 ? 15.359 -4.902 -25.833 1.00 84.44 87 ASP A N 1
ATOM 717 C CA . ASP A 1 87 ? 16.039 -3.969 -26.740 1.00 84.44 87 ASP A CA 1
ATOM 718 C C . ASP A 1 87 ? 16.038 -2.526 -26.216 1.00 84.44 87 ASP A C 1
ATOM 720 O O . ASP A 1 87 ? 17.077 -1.871 -26.250 1.00 84.44 87 ASP A O 1
ATOM 724 N N . ASN A 1 88 ? 14.919 -2.053 -25.652 1.00 84.88 88 ASN A N 1
ATOM 725 C CA . ASN A 1 88 ? 14.843 -0.721 -25.037 1.00 84.88 88 ASN A CA 1
ATOM 726 C C . ASN A 1 88 ? 15.761 -0.625 -23.813 1.00 84.88 88 ASN A C 1
ATOM 728 O O . ASN A 1 88 ? 16.434 0.385 -23.627 1.00 84.88 88 ASN A O 1
ATOM 732 N N . LEU A 1 89 ? 15.812 -1.679 -22.992 1.00 89.00 89 LEU A N 1
ATOM 733 C CA . LEU A 1 89 ? 16.712 -1.742 -21.841 1.00 89.00 89 LEU A CA 1
ATOM 734 C C . LEU A 1 89 ? 18.184 -1.763 -22.266 1.00 89.00 89 LEU A C 1
ATOM 736 O O . LEU A 1 89 ? 18.992 -1.057 -21.666 1.00 89.00 89 LEU A O 1
ATOM 740 N N . ARG A 1 90 ? 18.535 -2.518 -23.315 1.00 85.94 90 ARG A N 1
ATOM 741 C CA . ARG A 1 90 ? 19.892 -2.542 -23.881 1.00 85.94 90 ARG A CA 1
ATOM 742 C C . ARG A 1 90 ? 20.302 -1.156 -24.382 1.00 85.94 90 ARG A C 1
ATOM 744 O O . ARG A 1 90 ? 21.328 -0.642 -23.948 1.00 85.94 90 ARG A O 1
ATOM 751 N N . ALA A 1 91 ? 19.460 -0.522 -25.200 1.00 86.44 91 ALA A N 1
ATOM 752 C CA . ALA A 1 91 ? 19.716 0.821 -25.717 1.00 86.44 91 ALA A CA 1
ATOM 753 C C . ALA A 1 91 ? 19.863 1.860 -24.589 1.00 86.44 91 ALA A C 1
ATOM 755 O O . ALA A 1 91 ? 20.767 2.694 -24.623 1.00 86.44 91 ALA A O 1
ATOM 756 N N . LEU A 1 92 ? 19.020 1.786 -23.552 1.00 87.31 92 LEU A N 1
ATOM 757 C CA . LEU A 1 92 ? 19.113 2.671 -22.389 1.00 87.31 92 LEU A CA 1
ATOM 758 C C . LEU A 1 92 ? 20.434 2.483 -21.628 1.00 87.31 92 LEU A C 1
ATOM 760 O O . LEU A 1 92 ? 21.077 3.466 -21.267 1.00 87.31 92 LEU A O 1
ATOM 764 N N . ARG A 1 93 ? 20.860 1.237 -21.396 1.00 87.06 93 ARG A N 1
ATOM 765 C CA . ARG A 1 93 ? 22.133 0.927 -20.721 1.00 87.06 93 ARG A CA 1
ATOM 766 C C . ARG A 1 93 ? 23.333 1.474 -21.487 1.00 87.06 93 ARG A C 1
ATOM 768 O O . ARG A 1 93 ? 24.189 2.113 -20.882 1.00 87.06 93 ARG A O 1
ATOM 775 N N . GLU A 1 94 ? 23.372 1.257 -22.799 1.00 85.44 94 GLU A N 1
ATOM 776 C CA . GLU A 1 94 ? 24.426 1.769 -23.684 1.00 85.44 94 GLU A CA 1
ATOM 777 C C . GLU A 1 94 ? 24.464 3.308 -23.672 1.00 85.44 94 GLU A C 1
ATOM 779 O O . GLU A 1 94 ? 25.527 3.926 -23.549 1.00 85.44 94 GLU A O 1
ATOM 784 N N . TRP A 1 95 ? 23.293 3.951 -23.702 1.00 85.00 95 TRP A N 1
ATOM 785 C CA . TRP A 1 95 ? 23.182 5.407 -23.626 1.00 85.00 95 TRP A CA 1
ATOM 786 C C . TRP A 1 95 ? 23.674 5.975 -22.284 1.00 85.00 95 TRP A C 1
ATOM 788 O O . TRP A 1 95 ? 24.435 6.946 -22.274 1.00 85.00 95 TRP A O 1
ATOM 798 N N . LEU A 1 96 ? 23.334 5.337 -21.155 1.00 84.12 96 LEU A N 1
ATOM 799 C CA . LEU A 1 96 ? 23.789 5.741 -19.812 1.00 84.12 96 LEU A CA 1
ATOM 800 C C . LEU A 1 96 ? 25.319 5.672 -19.642 1.00 84.12 96 LEU A C 1
ATOM 802 O O . LEU A 1 96 ? 25.884 6.358 -18.784 1.00 84.12 96 LEU A O 1
ATOM 806 N N . GLN A 1 97 ? 25.999 4.862 -20.455 1.00 80.69 97 GLN A N 1
ATOM 807 C CA . GLN A 1 97 ? 27.459 4.734 -20.458 1.00 80.69 97 GLN A CA 1
ATOM 808 C C . GLN A 1 97 ? 28.157 5.761 -21.358 1.00 80.69 97 GLN A C 1
ATOM 810 O O . GLN A 1 97 ? 29.364 5.974 -21.222 1.00 80.69 97 GLN A O 1
ATOM 815 N N . THR A 1 98 ? 27.414 6.430 -22.240 1.00 79.19 98 THR A N 1
ATOM 816 C CA . THR A 1 98 ? 27.956 7.368 -23.227 1.00 79.19 98 THR A CA 1
ATOM 817 C C . THR A 1 98 ? 28.179 8.761 -22.623 1.00 79.19 98 THR A C 1
ATOM 819 O O . THR A 1 98 ? 27.373 9.256 -21.831 1.00 79.19 98 THR A O 1
ATOM 822 N N . SER A 1 99 ? 29.258 9.442 -23.024 1.00 69.94 99 SER A N 1
ATOM 823 C CA . SER A 1 99 ? 29.627 10.781 -22.530 1.00 69.94 99 SER A CA 1
ATOM 824 C C . SER A 1 99 ? 28.593 11.867 -22.859 1.00 69.94 99 SER A C 1
ATOM 826 O O . SER A 1 99 ? 28.386 12.770 -22.056 1.00 69.94 99 SER A O 1
ATOM 828 N N . GLY A 1 100 ? 27.901 11.751 -23.997 1.00 66.38 100 GLY A N 1
ATOM 829 C CA . GLY A 1 100 ? 26.832 12.664 -24.425 1.00 66.38 100 GLY A CA 1
ATOM 830 C C . GLY A 1 100 ? 25.420 12.288 -23.961 1.00 66.38 100 GLY A C 1
ATOM 831 O O . GLY A 1 100 ? 24.473 12.979 -24.323 1.00 66.38 100 GLY A O 1
ATOM 832 N N . GLY A 1 101 ? 25.267 11.192 -23.208 1.00 60.34 101 GLY A N 1
ATOM 833 C CA . GLY A 1 101 ? 23.960 10.634 -22.840 1.00 60.34 101 GLY A CA 1
ATOM 834 C C . GLY A 1 101 ? 23.791 10.349 -21.351 1.00 60.34 101 GLY A C 1
ATOM 835 O O . GLY A 1 101 ? 22.749 10.637 -20.789 1.00 60.34 101 GLY A O 1
ATOM 836 N N . GLY A 1 102 ? 24.824 9.877 -20.661 1.00 64.06 102 GLY A N 1
ATOM 837 C CA . GLY A 1 102 ? 24.750 9.615 -19.222 1.00 64.06 102 GLY A CA 1
ATOM 838 C C . GLY A 1 102 ? 25.860 10.256 -18.408 1.00 64.06 102 GLY A C 1
ATOM 839 O O . GLY A 1 102 ? 25.840 10.128 -17.193 1.00 64.06 102 GLY A O 1
ATOM 840 N N . SER A 1 103 ? 26.855 10.912 -19.018 1.00 76.50 103 SER A N 1
ATOM 841 C CA . SER A 1 103 ? 28.044 11.413 -18.296 1.00 76.50 103 SER A CA 1
ATOM 842 C C . SER A 1 103 ? 28.688 10.336 -17.396 1.00 76.50 103 SER A C 1
ATOM 844 O O . SER A 1 103 ? 29.194 10.601 -16.302 1.00 76.50 103 SER A O 1
ATOM 846 N N . HIS A 1 104 ? 28.623 9.074 -17.837 1.00 68.69 104 HIS A N 1
ATOM 847 C CA . HIS A 1 104 ? 28.987 7.905 -17.034 1.00 68.69 104 HIS A CA 1
ATOM 848 C C . HIS A 1 104 ? 28.233 7.838 -15.689 1.00 68.69 104 HIS A C 1
ATOM 850 O O . HIS A 1 104 ? 28.847 7.638 -14.640 1.00 68.69 104 HIS A O 1
ATOM 856 N N . PHE A 1 105 ? 26.908 8.019 -15.719 1.00 73.75 105 PHE A N 1
ATOM 857 C CA . PHE A 1 105 ? 26.016 8.035 -14.549 1.00 73.75 105 PHE A CA 1
ATOM 858 C C . PHE A 1 105 ? 26.110 6.757 -13.711 1.00 73.75 105 PHE A C 1
ATOM 860 O O . PHE A 1 105 ? 25.953 6.793 -12.494 1.00 73.75 105 PHE A O 1
ATOM 867 N N . GLN A 1 106 ? 26.400 5.629 -14.359 1.00 70.56 106 GLN A N 1
ATOM 868 C CA . GLN A 1 106 ? 26.580 4.323 -13.733 1.00 70.56 106 GLN A CA 1
ATOM 869 C C . GLN A 1 106 ? 27.871 4.279 -12.888 1.00 70.56 106 GLN A C 1
ATOM 871 O O . GLN A 1 106 ? 28.846 3.621 -13.243 1.00 70.56 106 GLN A O 1
ATOM 876 N N . LYS A 1 107 ? 27.884 4.981 -11.750 1.00 73.69 107 LYS A N 1
ATOM 877 C CA . LYS A 1 107 ? 28.951 4.964 -10.740 1.00 73.69 107 LYS A CA 1
ATOM 878 C C . LYS A 1 107 ? 28.378 4.576 -9.379 1.00 73.69 107 LYS A C 1
ATOM 880 O O . LYS A 1 107 ? 27.285 4.991 -9.006 1.00 73.69 107 LYS A O 1
ATOM 885 N N . GLY A 1 108 ? 29.141 3.796 -8.614 1.00 77.75 108 GLY A N 1
ATOM 886 C CA . GLY A 1 108 ? 28.764 3.400 -7.255 1.00 77.75 108 GLY A CA 1
ATOM 887 C C . GLY A 1 108 ? 27.505 2.529 -7.210 1.00 77.75 108 GLY A C 1
ATOM 888 O O . GLY A 1 108 ? 27.386 1.552 -7.949 1.00 77.75 108 GLY A O 1
ATOM 889 N N . SER A 1 109 ? 26.571 2.868 -6.320 1.00 78.44 109 SER A N 1
ATOM 890 C CA . SER A 1 109 ? 25.331 2.111 -6.103 1.00 78.44 109 SER A CA 1
ATOM 891 C C . SER A 1 109 ? 24.382 2.124 -7.302 1.00 78.44 109 SER A C 1
ATOM 893 O O . SER A 1 109 ? 23.658 1.151 -7.493 1.00 78.44 109 SER A O 1
ATOM 895 N N . GLU A 1 110 ? 24.421 3.170 -8.132 1.00 78.94 110 GLU A N 1
ATOM 896 C CA . GLU A 1 110 ? 23.498 3.361 -9.263 1.00 78.94 110 GLU A CA 1
ATOM 897 C C . GLU A 1 110 ? 23.669 2.316 -10.369 1.00 78.94 110 GLU A C 1
ATOM 899 O O . GLU A 1 110 ? 22.736 2.043 -11.120 1.00 78.94 110 GLU A O 1
ATOM 904 N N . ILE A 1 111 ? 24.840 1.672 -10.451 1.00 81.38 111 ILE A N 1
ATOM 905 C CA . ILE A 1 111 ? 25.079 0.574 -11.399 1.00 81.38 111 ILE A CA 1
ATOM 906 C C . ILE A 1 111 ? 24.082 -0.561 -11.148 1.00 81.38 111 ILE A C 1
ATOM 908 O O . ILE A 1 111 ? 23.561 -1.146 -12.094 1.00 81.38 111 ILE A O 1
ATOM 912 N N . ARG A 1 112 ? 23.793 -0.850 -9.871 1.00 81.50 112 ARG A N 1
ATOM 913 C CA . ARG A 1 112 ? 22.939 -1.973 -9.468 1.00 81.50 112 ARG A CA 1
ATOM 914 C C . ARG A 1 112 ? 21.516 -1.820 -9.987 1.00 81.50 112 ARG A C 1
ATOM 916 O O . ARG A 1 112 ? 20.944 -2.808 -10.423 1.00 81.50 112 ARG A O 1
ATOM 923 N N . THR A 1 113 ? 20.986 -0.598 -9.999 1.00 82.88 113 THR A N 1
ATOM 924 C CA . THR A 1 113 ? 19.628 -0.284 -10.469 1.00 82.88 113 THR A CA 1
ATOM 925 C C . THR A 1 113 ? 19.387 -0.747 -11.906 1.00 82.88 113 THR A C 1
ATOM 927 O O . THR A 1 113 ? 18.289 -1.174 -12.242 1.00 82.88 113 THR A O 1
ATOM 930 N N . TRP A 1 114 ? 20.420 -0.694 -12.752 1.00 85.25 114 TRP A N 1
ATOM 931 C CA . TRP A 1 114 ? 20.310 -0.978 -14.182 1.00 85.25 114 TRP A CA 1
ATOM 932 C C . TRP A 1 114 ? 20.870 -2.348 -14.579 1.00 85.25 114 TRP A C 1
ATOM 934 O O . TRP A 1 114 ? 21.004 -2.610 -15.773 1.00 85.25 114 TRP A O 1
ATOM 944 N N . MET A 1 115 ? 21.208 -3.227 -13.631 1.00 84.56 115 MET A N 1
ATOM 945 C CA . MET A 1 115 ? 21.684 -4.584 -13.937 1.00 84.56 115 MET A CA 1
ATOM 946 C C . MET A 1 115 ? 20.558 -5.472 -14.482 1.00 84.56 115 MET A C 1
ATOM 948 O O . MET A 1 115 ? 19.406 -5.324 -14.091 1.00 84.56 115 MET A O 1
ATOM 952 N N . GLU A 1 116 ? 20.903 -6.427 -15.349 1.00 85.81 116 GLU A N 1
ATOM 953 C CA . GLU A 1 116 ? 19.939 -7.329 -16.012 1.00 85.81 116 GLU A CA 1
ATOM 954 C C . GLU A 1 116 ? 19.081 -8.144 -15.037 1.00 85.81 116 GLU A C 1
ATOM 956 O O . GLU A 1 116 ? 17.916 -8.417 -15.308 1.00 85.81 116 GLU A O 1
ATOM 961 N N . TYR A 1 117 ? 19.622 -8.489 -13.865 1.00 86.50 117 TYR A N 1
ATOM 962 C CA . TYR A 1 117 ? 18.873 -9.196 -12.822 1.00 86.50 117 TYR A 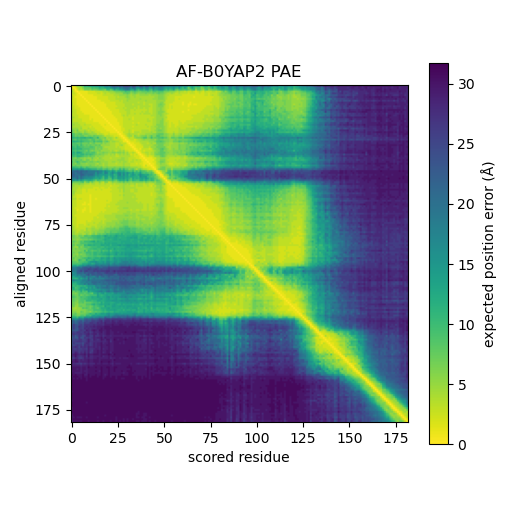CA 1
ATOM 963 C C . TYR A 1 117 ? 17.640 -8.413 -12.318 1.00 86.50 117 TYR A C 1
ATOM 965 O O . TYR A 1 117 ? 16.712 -9.017 -11.790 1.00 86.50 117 TYR A O 1
ATOM 973 N N . HIS A 1 118 ? 17.606 -7.089 -12.499 1.00 86.00 118 HIS A N 1
ATOM 974 C CA . HIS A 1 118 ? 16.489 -6.228 -12.103 1.00 86.00 118 HIS A CA 1
ATOM 975 C C . HIS A 1 118 ? 15.523 -5.900 -13.253 1.00 86.00 118 HIS A C 1
ATOM 977 O O . HIS A 1 118 ? 14.614 -5.096 -13.061 1.00 86.00 118 HIS A O 1
ATOM 983 N N . ASP A 1 119 ? 15.664 -6.521 -14.433 1.00 87.69 119 ASP A N 1
ATOM 984 C CA . ASP A 1 119 ? 14.798 -6.254 -15.598 1.00 87.69 119 ASP A CA 1
ATOM 985 C C . ASP A 1 119 ? 13.309 -6.438 -15.286 1.00 87.69 119 ASP A C 1
ATOM 987 O O . ASP A 1 119 ? 12.465 -5.710 -15.809 1.00 87.69 119 ASP A O 1
ATOM 991 N N . ASP A 1 120 ? 12.990 -7.387 -14.406 1.00 85.62 120 ASP A N 1
ATOM 992 C CA . ASP A 1 120 ? 11.620 -7.698 -14.010 1.00 85.62 120 ASP A CA 1
ATOM 993 C C . ASP A 1 120 ? 10.968 -6.641 -13.111 1.00 85.62 120 ASP A C 1
ATOM 995 O O . ASP A 1 120 ? 9.736 -6.588 -13.061 1.00 85.62 120 ASP A O 1
ATOM 999 N N . ASP A 1 121 ? 11.770 -5.807 -12.445 1.00 86.81 121 ASP A N 1
ATOM 1000 C CA . ASP A 1 121 ? 11.311 -4.725 -11.569 1.00 86.81 121 ASP A CA 1
ATOM 1001 C C . ASP A 1 121 ? 11.063 -3.416 -12.343 1.00 86.81 121 ASP A C 1
ATOM 1003 O O . ASP A 1 121 ? 10.466 -2.472 -11.816 1.00 86.81 121 ASP A O 1
ATOM 1007 N N . LEU A 1 122 ? 11.525 -3.336 -13.596 1.00 88.69 122 LEU A N 1
ATOM 1008 C CA . LEU A 1 122 ? 11.404 -2.148 -14.433 1.00 88.69 122 LEU A CA 1
ATOM 1009 C C . LEU A 1 122 ? 10.053 -2.115 -15.154 1.00 88.69 122 LEU A C 1
ATOM 1011 O O . LEU A 1 122 ? 9.544 -3.119 -15.651 1.00 88.69 122 LEU A O 1
ATOM 1015 N N . VAL A 1 123 ? 9.492 -0.914 -15.269 1.00 88.94 123 VAL A N 1
ATOM 1016 C CA . VAL A 1 123 ? 8.208 -0.660 -15.932 1.00 88.94 123 VAL A CA 1
ATOM 1017 C C . VAL A 1 123 ? 8.351 0.440 -16.978 1.00 88.94 123 VAL A C 1
ATOM 1019 O O . VAL A 1 123 ? 9.213 1.312 -16.879 1.00 88.94 123 VAL A O 1
ATOM 1022 N N . SER A 1 124 ? 7.498 0.401 -17.996 1.00 85.88 124 SER A N 1
ATOM 1023 C CA . SER A 1 124 ? 7.397 1.415 -19.038 1.00 85.88 124 SER A CA 1
ATOM 1024 C C . SER A 1 124 ? 6.074 2.165 -18.908 1.00 85.88 124 SER A C 1
ATOM 1026 O O . SER A 1 124 ? 5.018 1.555 -18.754 1.00 85.88 124 SER A O 1
ATOM 1028 N N . LEU A 1 125 ? 6.141 3.497 -18.969 1.00 81.12 125 LEU A N 1
ATOM 1029 C CA . LEU A 1 125 ? 4.970 4.382 -18.912 1.00 81.12 125 LEU A CA 1
ATOM 1030 C C . LEU A 1 125 ? 4.353 4.648 -20.293 1.00 81.12 125 LEU A C 1
ATOM 1032 O O . LEU A 1 125 ? 3.244 5.164 -20.373 1.00 81.12 125 LEU A O 1
ATOM 1036 N N . GLY A 1 126 ? 5.079 4.337 -21.369 1.00 74.62 126 GLY A N 1
ATOM 1037 C CA . GLY A 1 126 ? 4.607 4.530 -22.734 1.00 74.62 126 GLY A CA 1
ATOM 1038 C C . GLY A 1 126 ? 3.857 3.303 -23.235 1.00 74.62 126 GLY A C 1
ATOM 1039 O O . GLY A 1 126 ? 4.296 2.167 -23.032 1.00 74.62 126 GLY A O 1
ATOM 1040 N N . GLU A 1 127 ? 2.749 3.519 -23.941 1.00 60.62 127 GLU A N 1
ATOM 1041 C CA . GLU A 1 127 ? 2.194 2.462 -24.773 1.00 60.62 127 GLU A CA 1
ATOM 1042 C C . GLU A 1 127 ? 3.204 2.117 -25.865 1.00 60.62 127 GLU A C 1
ATOM 1044 O O . GLU A 1 127 ? 3.614 2.948 -26.670 1.00 60.62 127 GLU A O 1
ATOM 1049 N N . LYS A 1 128 ? 3.630 0.855 -25.869 1.00 57.72 128 LYS A N 1
ATOM 1050 C CA . LYS A 1 128 ? 4.220 0.239 -27.049 1.00 57.72 128 LYS A CA 1
ATOM 1051 C C . LYS A 1 128 ? 3.169 0.237 -28.155 1.00 57.72 128 LYS A C 1
ATOM 1053 O O . LYS A 1 128 ? 2.391 -0.711 -28.234 1.00 57.72 128 LYS A O 1
ATOM 1058 N N . ASP A 1 129 ? 3.206 1.235 -29.019 1.00 55.31 129 ASP A N 1
ATOM 1059 C CA . ASP A 1 129 ? 2.646 1.137 -30.364 1.00 55.31 129 ASP A CA 1
ATOM 1060 C C . ASP A 1 129 ? 3.658 0.397 -31.258 1.00 55.31 129 ASP A C 1
ATOM 1062 O O . ASP A 1 129 ? 4.194 0.921 -32.225 1.00 55.31 129 ASP A O 1
ATOM 1066 N N . ILE A 1 130 ? 4.005 -0.843 -30.888 1.00 54.47 130 ILE A N 1
ATOM 1067 C CA . ILE A 1 130 ? 4.896 -1.672 -31.722 1.00 54.47 130 ILE A CA 1
ATOM 1068 C C . ILE A 1 130 ? 4.182 -2.108 -33.006 1.00 54.47 130 ILE A C 1
ATOM 1070 O O . ILE A 1 130 ? 4.838 -2.351 -34.015 1.00 54.47 130 ILE A O 1
ATOM 1074 N N . ASP A 1 131 ? 2.850 -2.139 -33.004 1.00 50.78 131 ASP A N 1
ATOM 1075 C CA . ASP A 1 131 ? 2.077 -2.576 -34.166 1.00 50.78 131 ASP A CA 1
ATOM 1076 C C . ASP A 1 131 ? 1.777 -1.454 -35.172 1.00 50.78 131 ASP A C 1
ATOM 1078 O O . ASP A 1 131 ? 1.265 -1.736 -36.259 1.00 50.78 131 ASP A O 1
ATOM 1082 N N . ASN A 1 132 ? 2.130 -0.193 -34.884 1.00 52.06 132 ASN A N 1
ATOM 1083 C CA . ASN A 1 132 ? 1.757 0.922 -35.755 1.00 52.06 132 ASN A CA 1
ATOM 1084 C C . ASN A 1 132 ? 2.836 1.990 -35.957 1.00 52.06 132 ASN A C 1
ATOM 1086 O O . ASN A 1 132 ? 2.523 3.164 -36.158 1.00 52.06 132 ASN A O 1
ATOM 1090 N N . ASP A 1 133 ? 4.109 1.590 -36.012 1.00 62.31 133 ASP A N 1
ATOM 1091 C CA . ASP A 1 133 ? 5.109 2.452 -36.640 1.00 62.31 133 ASP A CA 1
ATOM 1092 C C . ASP A 1 133 ? 4.790 2.539 -38.137 1.00 62.31 133 ASP A C 1
ATOM 1094 O O . ASP A 1 133 ? 5.172 1.688 -38.945 1.00 62.31 133 ASP A O 1
ATOM 1098 N N . MET A 1 134 ? 4.061 3.592 -38.513 1.00 59.91 134 MET A N 1
ATOM 1099 C CA . MET A 1 134 ? 3.680 3.901 -39.894 1.00 59.91 134 MET A CA 1
ATOM 1100 C C . MET A 1 134 ? 4.884 3.865 -40.842 1.00 59.91 134 MET A C 1
ATOM 1102 O O . MET A 1 134 ? 4.739 3.511 -42.008 1.00 59.91 134 MET A O 1
ATOM 1106 N N . LEU A 1 135 ? 6.081 4.187 -40.342 1.00 65.94 135 LEU A N 1
ATOM 1107 C CA . LEU A 1 135 ? 7.336 4.095 -41.087 1.00 65.94 135 LEU A CA 1
ATOM 1108 C C . LEU A 1 135 ? 7.786 2.647 -41.307 1.00 65.94 135 LEU A C 1
ATOM 1110 O O . LEU A 1 135 ? 8.187 2.305 -42.416 1.00 65.94 135 LEU A O 1
ATOM 1114 N N . SER A 1 136 ? 7.669 1.780 -40.302 1.00 69.44 136 SER A N 1
ATOM 1115 C CA . SER A 1 136 ? 7.958 0.345 -40.422 1.00 69.44 136 SER A CA 1
ATOM 1116 C C . SER A 1 136 ? 6.973 -0.341 -41.373 1.00 69.44 136 SER A C 1
ATOM 1118 O O . SER A 1 136 ? 7.387 -1.111 -42.240 1.00 69.44 136 SER A O 1
ATOM 1120 N N . GLN A 1 137 ? 5.682 0.007 -41.303 1.00 65.88 137 GLN A N 1
ATOM 1121 C CA . GLN A 1 137 ? 4.677 -0.448 -42.273 1.00 65.88 137 GLN A CA 1
ATOM 1122 C C . GLN A 1 137 ? 4.924 0.121 -43.677 1.00 65.88 137 GLN A C 1
ATOM 1124 O O . GLN A 1 137 ? 4.750 -0.589 -44.670 1.00 65.88 137 GLN A O 1
ATOM 1129 N N . TRP A 1 138 ? 5.355 1.381 -43.785 1.00 70.75 138 TRP A N 1
ATOM 1130 C CA . TRP A 1 138 ? 5.705 2.001 -45.062 1.00 70.75 138 TRP A CA 1
ATOM 1131 C C . TRP A 1 138 ? 6.917 1.321 -45.700 1.00 70.75 138 TRP A C 1
ATOM 1133 O O . TRP A 1 138 ? 6.850 0.967 -46.874 1.00 70.75 138 TRP A O 1
ATOM 1143 N N . LEU A 1 139 ? 7.976 1.050 -44.931 1.00 70.75 139 LEU A N 1
ATOM 1144 C CA . LEU A 1 139 ? 9.159 0.322 -45.394 1.00 70.75 139 LEU A CA 1
ATOM 1145 C C . LEU A 1 139 ? 8.812 -1.113 -45.796 1.00 70.75 139 LEU A C 1
ATOM 1147 O O . LEU A 1 139 ? 9.219 -1.561 -46.866 1.00 70.75 139 LEU A O 1
ATOM 1151 N N . TYR A 1 140 ? 8.003 -1.815 -45.001 1.00 73.00 140 TYR A N 1
ATOM 1152 C CA . TYR A 1 140 ? 7.517 -3.149 -45.349 1.00 73.00 140 TYR A CA 1
ATOM 1153 C C . TYR A 1 140 ? 6.696 -3.126 -46.646 1.00 73.00 140 TYR A C 1
ATOM 1155 O O . TYR A 1 140 ? 6.949 -3.905 -47.562 1.00 73.00 140 TYR A O 1
ATOM 1163 N N . SER A 1 141 ? 5.766 -2.174 -46.778 1.00 66.75 141 SER A N 1
ATOM 1164 C CA . SER A 1 141 ? 4.995 -1.950 -48.005 1.00 66.75 141 SER A CA 1
ATOM 1165 C C . SER A 1 141 ? 5.905 -1.616 -49.189 1.00 66.75 141 SER A C 1
ATOM 1167 O O . SER A 1 141 ? 5.667 -2.109 -50.288 1.00 66.75 141 SER A O 1
ATOM 1169 N N . MET A 1 142 ? 6.947 -0.808 -48.993 1.00 70.50 142 MET A N 1
ATOM 1170 C CA . MET A 1 142 ? 7.902 -0.447 -50.036 1.00 70.50 142 MET A CA 1
ATOM 1171 C C . MET A 1 142 ? 8.662 -1.688 -50.515 1.00 70.50 142 MET A C 1
ATOM 1173 O O . MET A 1 142 ? 8.659 -1.984 -51.704 1.00 70.50 142 MET A O 1
ATOM 1177 N N . VAL A 1 143 ? 9.234 -2.471 -49.603 1.00 74.38 143 VAL A N 1
ATOM 1178 C CA . VAL A 1 143 ? 10.020 -3.668 -49.937 1.00 74.38 143 VAL A CA 1
ATOM 1179 C C . VAL A 1 143 ? 9.149 -4.766 -50.554 1.00 74.38 143 VAL A C 1
ATOM 1181 O O . VAL A 1 143 ? 9.530 -5.351 -51.567 1.00 74.38 143 VAL A O 1
ATOM 1184 N N . VAL A 1 144 ? 7.958 -5.020 -50.008 1.00 74.94 144 VAL A N 1
ATOM 1185 C CA . VAL A 1 144 ? 7.058 -6.076 -50.500 1.00 74.94 144 VAL A CA 1
ATOM 1186 C C . VAL A 1 144 ? 6.388 -5.693 -51.824 1.00 74.94 144 VAL A C 1
ATOM 1188 O O . VAL A 1 144 ? 6.234 -6.554 -52.688 1.00 74.94 144 VAL A O 1
ATOM 1191 N N . LYS A 1 145 ? 6.023 -4.418 -52.036 1.00 67.12 145 LYS A N 1
ATOM 1192 C CA . LYS A 1 145 ? 5.367 -3.976 -53.284 1.00 67.12 145 LYS A CA 1
ATOM 1193 C C . LYS A 1 145 ? 6.351 -3.616 -54.395 1.00 67.12 145 LYS A C 1
ATOM 1195 O O . LYS A 1 145 ? 6.064 -3.892 -55.557 1.00 67.12 145 LYS A O 1
ATOM 1200 N N . LEU A 1 146 ? 7.500 -3.013 -54.077 1.00 60.38 146 LEU A N 1
ATOM 1201 C CA . LEU A 1 146 ? 8.495 -2.608 -55.082 1.00 60.38 146 LEU A CA 1
ATOM 1202 C C . LEU A 1 146 ? 9.584 -3.656 -55.302 1.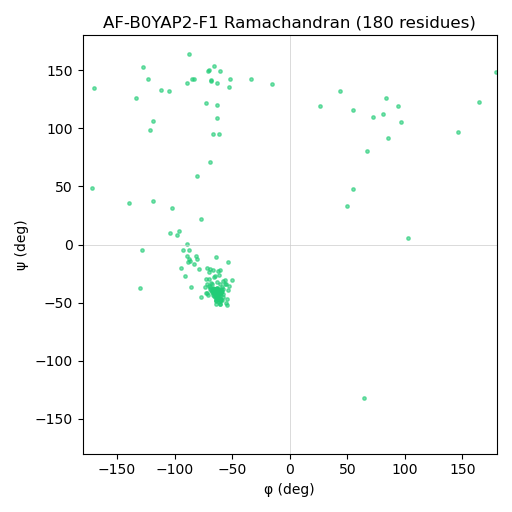00 60.38 146 LEU A C 1
ATOM 1204 O O . LEU A 1 146 ? 10.187 -3.658 -56.370 1.00 60.38 146 LEU A O 1
ATOM 1208 N N . GLY A 1 147 ? 9.808 -4.581 -54.366 1.00 67.00 147 GLY A N 1
ATOM 1209 C CA . GLY A 1 147 ? 10.749 -5.690 -54.543 1.00 67.00 147 GLY A CA 1
ATOM 1210 C C . GLY A 1 147 ? 10.482 -6.528 -55.804 1.00 67.00 147 GLY A C 1
ATOM 1211 O O . GLY A 1 147 ? 11.417 -6.759 -56.572 1.00 67.00 147 GLY A O 1
ATOM 1212 N N . PRO A 1 148 ? 9.230 -6.936 -56.094 1.00 67.19 148 PRO A N 1
ATOM 1213 C CA . PRO A 1 148 ? 8.886 -7.638 -57.332 1.00 67.19 148 PRO A CA 1
ATOM 1214 C C . PRO A 1 148 ? 9.016 -6.759 -58.585 1.00 67.19 148 PRO A C 1
ATOM 1216 O O . PRO A 1 148 ? 9.397 -7.252 -59.644 1.00 67.19 148 PRO A O 1
ATOM 1219 N N . LEU A 1 149 ? 8.736 -5.455 -58.479 1.00 59.59 149 LEU A N 1
ATOM 1220 C CA . LEU A 1 149 ? 8.824 -4.518 -59.604 1.00 59.59 149 LEU A CA 1
ATOM 1221 C C . LEU A 1 149 ? 10.277 -4.214 -59.982 1.00 59.59 149 LEU A C 1
ATOM 1223 O O . LEU A 1 149 ? 10.615 -4.232 -61.161 1.00 59.59 149 LEU A O 1
ATOM 1227 N N . LEU A 1 150 ? 11.155 -4.030 -58.995 1.00 58.12 150 LEU A N 1
ATOM 1228 C CA . LEU A 1 150 ? 12.595 -3.873 -59.206 1.00 58.12 150 LEU A CA 1
ATOM 1229 C C . LEU A 1 150 ? 13.222 -5.163 -59.745 1.00 58.12 150 LEU A C 1
ATOM 1231 O O . LEU A 1 150 ? 14.046 -5.102 -60.653 1.00 58.12 150 LEU A O 1
ATOM 1235 N N . ARG A 1 151 ? 12.772 -6.332 -59.268 1.00 58.06 151 ARG A N 1
ATOM 1236 C CA . ARG A 1 151 ? 13.195 -7.636 -59.802 1.00 58.06 151 ARG A CA 1
ATOM 1237 C C . ARG A 1 151 ? 12.760 -7.819 -61.262 1.00 58.06 151 ARG A C 1
ATOM 1239 O O . ARG A 1 151 ? 13.558 -8.268 -62.077 1.00 58.06 151 ARG A O 1
ATOM 1246 N N . ASN A 1 152 ? 11.547 -7.392 -61.617 1.00 58.00 152 ASN A N 1
ATOM 1247 C CA . ASN A 1 152 ? 11.052 -7.438 -62.995 1.00 58.00 152 ASN A CA 1
ATOM 1248 C C . ASN A 1 152 ? 11.770 -6.441 -63.918 1.00 58.00 152 ASN A C 1
ATOM 1250 O O . ASN A 1 152 ? 12.072 -6.793 -65.056 1.00 58.00 152 ASN A O 1
ATOM 1254 N N . CYS A 1 153 ? 12.098 -5.236 -63.444 1.00 55.66 153 CYS A N 1
ATOM 1255 C CA . CYS A 1 153 ? 12.878 -4.261 -64.212 1.00 55.66 153 CYS A CA 1
ATOM 1256 C C . CYS A 1 153 ? 14.331 -4.712 -64.426 1.00 55.66 153 CYS A C 1
ATOM 1258 O O . CYS A 1 153 ? 14.847 -4.569 -65.530 1.00 55.66 153 CYS A O 1
ATOM 1260 N N . LEU A 1 154 ? 14.963 -5.328 -63.421 1.00 53.00 154 LEU A N 1
ATOM 1261 C CA . LEU A 1 154 ? 16.306 -5.904 -63.554 1.00 53.00 154 LEU A CA 1
ATOM 1262 C C . LEU A 1 154 ? 16.311 -7.151 -64.453 1.00 53.00 154 LEU A C 1
ATOM 1264 O O . LEU A 1 154 ? 17.222 -7.312 -65.255 1.00 53.00 154 LEU A O 1
ATOM 1268 N N . SER A 1 155 ? 15.261 -7.982 -64.408 1.00 52.62 155 SER A N 1
ATOM 1269 C CA . SER A 1 155 ? 15.127 -9.140 -65.311 1.00 52.62 155 SER A CA 1
ATOM 1270 C C . SER A 1 155 ? 14.853 -8.751 -66.770 1.00 52.62 155 SER A C 1
ATOM 1272 O O . SER A 1 155 ? 15.277 -9.453 -67.681 1.00 52.62 155 SER A O 1
ATOM 1274 N N . LYS A 1 156 ? 14.183 -7.612 -67.011 1.00 50.06 156 LYS A N 1
ATOM 1275 C CA . LYS A 1 156 ? 13.928 -7.080 -68.362 1.00 50.06 156 LYS A CA 1
ATOM 1276 C C . LYS A 1 156 ? 15.103 -6.282 -68.932 1.00 50.06 156 LYS A C 1
ATOM 1278 O O . LYS A 1 156 ? 15.143 -6.076 -70.138 1.00 50.06 156 LYS A O 1
ATOM 1283 N N . GLY A 1 157 ? 16.052 -5.862 -68.094 1.00 44.81 157 GLY A N 1
ATOM 1284 C CA . GLY A 1 157 ? 17.312 -5.249 -68.526 1.00 44.81 157 GLY A CA 1
ATOM 1285 C C . GLY A 1 157 ? 18.387 -6.255 -68.951 1.00 44.81 157 GLY A C 1
ATOM 1286 O O . GLY A 1 157 ? 19.396 -5.846 -69.507 1.00 44.81 157 GLY A O 1
ATOM 1287 N N . ALA A 1 158 ? 18.178 -7.555 -68.713 1.00 45.19 158 ALA A N 1
ATOM 1288 C CA . ALA A 1 158 ? 19.166 -8.603 -68.975 1.00 45.19 158 ALA A CA 1
ATOM 1289 C C . ALA A 1 158 ? 18.990 -9.317 -70.332 1.00 45.19 158 ALA A C 1
ATOM 1291 O O . ALA A 1 158 ? 19.605 -10.356 -70.546 1.00 45.19 158 ALA A O 1
ATOM 1292 N N . HIS A 1 159 ? 18.154 -8.797 -71.244 1.00 42.03 159 HIS A N 1
ATOM 1293 C CA . HIS A 1 159 ? 17.897 -9.429 -72.547 1.00 42.03 159 HIS A CA 1
ATOM 1294 C C . HIS A 1 159 ? 18.290 -8.568 -73.759 1.00 42.03 159 HIS A C 1
ATOM 1296 O O . HIS A 1 159 ? 17.616 -8.624 -74.785 1.00 42.03 159 HIS A O 1
ATOM 1302 N N . CYS A 1 160 ? 19.396 -7.824 -73.678 1.00 35.38 160 CYS A N 1
ATOM 1303 C CA . CYS A 1 160 ? 20.132 -7.417 -74.876 1.00 35.38 160 CYS A CA 1
ATOM 1304 C C . CYS A 1 160 ? 21.638 -7.646 -74.691 1.00 35.38 160 CYS A C 1
ATOM 1306 O O . CYS A 1 160 ? 22.238 -7.132 -73.751 1.00 35.38 160 CYS A O 1
ATOM 1308 N N . ASP A 1 161 ? 22.169 -8.386 -75.663 1.00 33.28 161 ASP A N 1
ATOM 1309 C CA . ASP A 1 161 ? 23.559 -8.590 -76.073 1.00 33.28 161 ASP A CA 1
ATOM 1310 C C . ASP A 1 161 ? 24.406 -9.659 -75.357 1.00 33.28 161 ASP A C 1
ATOM 1312 O O . ASP A 1 161 ? 25.129 -9.426 -74.389 1.00 33.28 161 ASP A O 1
ATOM 1316 N N . ASP A 1 162 ? 24.355 -10.849 -75.970 1.00 39.47 162 ASP A N 1
ATOM 1317 C CA . ASP A 1 162 ? 25.452 -11.811 -76.068 1.00 39.47 162 ASP A CA 1
ATOM 1318 C C . ASP A 1 162 ? 26.726 -11.161 -76.641 1.00 39.47 162 ASP A C 1
ATOM 1320 O O . ASP A 1 162 ? 26.666 -10.483 -77.667 1.00 39.47 162 ASP A O 1
ATOM 1324 N N . LEU A 1 163 ? 27.873 -11.468 -76.015 1.00 36.06 163 LEU A N 1
ATOM 1325 C CA . LEU A 1 163 ? 29.188 -11.824 -76.596 1.00 36.06 163 LEU A CA 1
ATOM 1326 C C . LEU A 1 163 ? 30.342 -11.304 -75.721 1.00 36.06 163 LEU A C 1
ATOM 1328 O O . LEU A 1 163 ? 30.784 -10.171 -75.885 1.00 36.06 163 LEU A O 1
ATOM 1332 N N . LEU A 1 164 ? 30.881 -12.168 -74.851 1.00 32.06 164 LEU A N 1
ATOM 1333 C CA . LEU A 1 164 ? 32.304 -12.568 -74.804 1.00 32.06 164 LEU A CA 1
ATOM 1334 C C . LEU A 1 164 ? 32.652 -13.248 -73.466 1.00 32.06 164 LEU A C 1
ATOM 1336 O O . LEU A 1 164 ? 32.553 -12.651 -72.401 1.00 32.06 164 LEU A O 1
ATOM 1340 N N . TYR A 1 165 ? 33.158 -14.478 -73.597 1.00 34.47 165 TYR A N 1
ATOM 1341 C CA . TYR A 1 165 ? 33.961 -15.248 -72.638 1.00 34.47 165 TYR A CA 1
ATOM 1342 C C . TYR A 1 165 ? 33.310 -15.719 -71.332 1.00 34.47 165 TYR A C 1
ATOM 1344 O O . TYR A 1 165 ? 33.503 -15.190 -70.245 1.00 34.47 165 TYR A O 1
ATOM 1352 N N . ASP A 1 166 ? 32.572 -16.812 -71.490 1.00 34.16 166 ASP A N 1
ATOM 1353 C CA . ASP A 1 166 ? 32.922 -18.147 -70.991 1.00 34.16 166 ASP A CA 1
ATOM 1354 C C . ASP A 1 166 ? 33.847 -18.277 -69.755 1.00 34.16 166 ASP A C 1
ATOM 1356 O O . ASP A 1 166 ? 35.049 -18.012 -69.786 1.00 34.16 166 ASP A O 1
ATOM 1360 N N . THR A 1 167 ? 33.253 -18.912 -68.742 1.00 35.56 167 THR A N 1
ATOM 1361 C CA . THR A 1 167 ? 33.818 -19.899 -67.799 1.00 35.56 167 THR A CA 1
ATOM 1362 C C . THR A 1 167 ? 34.805 -19.485 -66.706 1.00 35.56 167 THR A C 1
ATOM 1364 O O . THR A 1 167 ? 36.001 -19.313 -66.916 1.00 35.56 167 THR A O 1
ATOM 1367 N N . GLY A 1 168 ? 34.299 -19.534 -65.466 1.00 32.38 168 GLY A N 1
ATOM 1368 C CA . GLY A 1 168 ? 35.098 -19.525 -64.238 1.00 32.38 168 GLY A CA 1
ATOM 1369 C C . GLY A 1 168 ? 34.2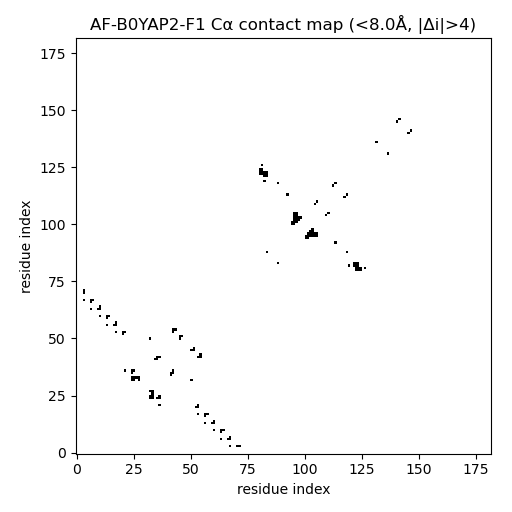97 -19.781 -62.952 1.00 32.38 168 GLY A C 1
ATOM 1370 O O . GLY A 1 168 ? 34.408 -19.003 -62.015 1.00 32.38 168 GLY A O 1
ATOM 1371 N N . LEU A 1 169 ? 33.457 -20.828 -62.954 1.00 31.30 169 LEU A N 1
ATOM 1372 C CA . LEU A 1 169 ? 32.934 -21.620 -61.812 1.00 31.30 169 LEU A CA 1
ATOM 1373 C C . LEU A 1 169 ? 33.712 -21.412 -60.480 1.00 31.30 169 LEU A C 1
ATOM 1375 O O . LEU A 1 169 ? 34.935 -21.451 -60.492 1.00 31.30 169 LEU A O 1
ATOM 1379 N N . ASN A 1 170 ? 33.159 -21.280 -59.269 1.00 31.69 170 ASN A N 1
ATOM 1380 C CA . ASN A 1 170 ? 31.937 -21.809 -58.661 1.00 31.69 170 ASN A CA 1
ATOM 1381 C C . ASN A 1 170 ? 31.711 -21.103 -57.305 1.00 31.69 170 ASN A C 1
ATOM 1383 O O . ASN A 1 170 ? 32.615 -21.078 -56.470 1.00 31.69 170 ASN A O 1
ATOM 1387 N N . TYR A 1 171 ? 30.485 -20.674 -57.021 1.00 30.94 171 TYR A N 1
ATOM 1388 C CA . TYR A 1 171 ? 29.921 -20.810 -55.677 1.00 30.94 171 TYR A CA 1
ATOM 1389 C C . TYR A 1 171 ? 28.700 -21.700 -55.856 1.00 30.94 171 TYR A C 1
ATOM 1391 O O . TYR A 1 171 ? 27.721 -21.272 -56.460 1.00 30.94 171 TYR A O 1
ATOM 1399 N N . HIS A 1 172 ? 28.804 -22.958 -55.425 1.00 32.84 172 HIS A N 1
ATOM 1400 C CA . HIS A 1 172 ? 27.656 -23.849 -55.372 1.00 32.84 172 HIS A CA 1
ATOM 1401 C C . HIS A 1 172 ? 27.200 -24.000 -53.927 1.00 32.84 172 HIS A C 1
ATOM 1403 O O . HIS A 1 172 ? 27.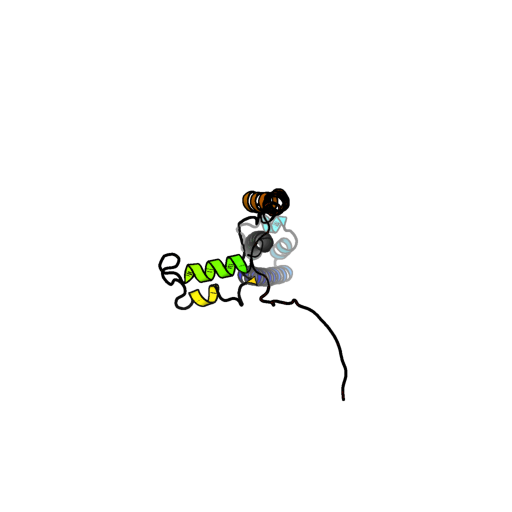989 -24.212 -53.004 1.00 32.84 172 HIS A O 1
ATOM 1409 N N . ASP A 1 173 ? 25.895 -23.838 -53.809 1.00 34.66 173 ASP A N 1
ATOM 1410 C CA . ASP A 1 173 ? 25.044 -23.857 -52.642 1.00 34.66 173 ASP A CA 1
ATOM 1411 C C . ASP A 1 173 ? 25.184 -25.088 -51.738 1.00 34.66 173 ASP A C 1
ATOM 1413 O O . ASP A 1 173 ? 25.308 -26.222 -52.185 1.00 34.66 173 ASP A O 1
ATOM 1417 N N . SER A 1 174 ? 25.092 -24.807 -50.439 1.00 32.19 174 SER A N 1
ATOM 1418 C CA . SER A 1 174 ? 24.025 -25.260 -49.540 1.00 32.19 174 SER A CA 1
ATOM 1419 C C . SER A 1 174 ? 23.531 -26.727 -49.615 1.00 32.19 174 SER A C 1
ATOM 1421 O O . SER A 1 174 ? 23.012 -27.189 -50.624 1.00 32.19 174 SER A O 1
ATOM 1423 N N . ILE A 1 175 ? 23.457 -27.313 -48.411 1.00 33.25 175 ILE A N 1
ATOM 1424 C CA . ILE A 1 175 ? 22.297 -28.053 -47.871 1.00 33.25 175 ILE A CA 1
ATOM 1425 C C . ILE A 1 175 ? 22.281 -29.599 -47.996 1.00 33.25 175 ILE A C 1
ATOM 1427 O O . ILE A 1 175 ? 21.923 -30.185 -49.006 1.00 33.25 175 ILE A O 1
ATOM 1431 N N . TYR A 1 176 ? 22.529 -30.193 -46.817 1.00 30.72 176 TYR A N 1
ATOM 1432 C CA . TYR A 1 176 ? 21.863 -31.332 -46.158 1.00 30.72 176 TYR A CA 1
ATOM 1433 C C . TYR A 1 176 ? 22.206 -32.806 -46.477 1.00 30.72 176 TYR A C 1
ATOM 1435 O O . TYR A 1 176 ? 21.969 -33.337 -47.551 1.00 30.72 176 TYR A O 1
ATOM 1443 N N . CYS A 1 177 ? 22.520 -33.467 -45.353 1.00 28.36 177 CYS A N 1
ATOM 1444 C CA . CYS A 1 177 ? 22.021 -34.759 -44.867 1.00 28.36 177 CYS A CA 1
ATOM 1445 C C . CYS A 1 177 ? 22.757 -36.082 -45.148 1.00 28.36 177 CYS A C 1
ATOM 1447 O O . CYS A 1 177 ? 22.791 -36.610 -46.248 1.00 28.36 177 CYS A O 1
ATOM 1449 N N . GLU A 1 178 ? 23.125 -36.663 -43.999 1.00 30.84 178 GLU A N 1
ATOM 1450 C CA . GLU A 1 178 ? 22.999 -38.066 -43.587 1.00 30.84 178 GLU A CA 1
ATOM 1451 C C . GLU A 1 178 ? 24.012 -39.129 -44.047 1.00 30.84 178 GLU A C 1
ATOM 1453 O O . GLU A 1 178 ? 24.013 -39.611 -45.168 1.00 30.84 178 GLU A O 1
ATOM 1458 N N . LYS A 1 179 ? 24.748 -39.592 -43.020 1.00 35.16 179 LYS A N 1
ATOM 1459 C CA . LYS A 1 179 ? 24.954 -40.994 -42.613 1.00 35.16 179 LYS A CA 1
ATOM 1460 C C . LYS A 1 179 ? 25.488 -41.974 -43.673 1.00 35.16 179 LYS A C 1
ATOM 1462 O O . LYS A 1 179 ? 24.737 -42.474 -44.494 1.00 35.16 179 LYS A O 1
ATOM 1467 N N . HIS A 1 180 ? 26.690 -42.504 -43.458 1.00 32.16 180 HIS A N 1
ATOM 1468 C CA . HIS A 1 180 ? 26.892 -43.710 -42.640 1.00 32.16 180 HIS A CA 1
ATOM 1469 C C . HIS A 1 180 ? 28.375 -44.108 -42.588 1.00 32.16 180 HIS A C 1
ATOM 1471 O O . HIS A 1 180 ? 29.141 -43.895 -43.519 1.00 32.16 180 HIS A O 1
ATOM 1477 N N . PHE A 1 181 ? 28.708 -44.695 -41.443 1.00 37.16 181 PHE A N 1
ATOM 1478 C CA . PHE A 1 181 ? 29.883 -45.484 -41.095 1.00 37.16 181 PHE A CA 1
ATOM 1479 C C . PHE A 1 181 ? 30.485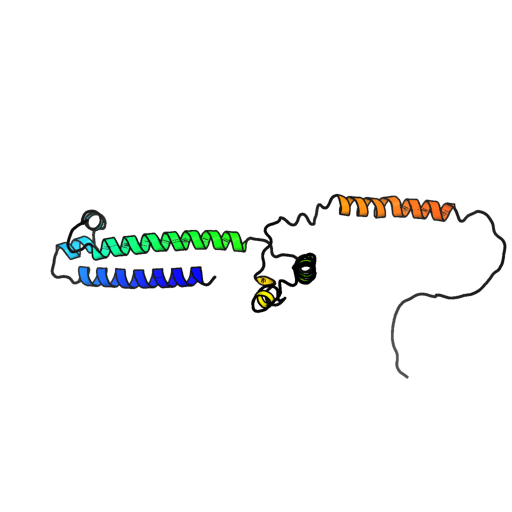 -46.358 -42.207 1.00 37.16 181 PHE A C 1
ATOM 1481 O O . PHE A 1 181 ? 29.765 -47.074 -42.903 1.00 37.16 181 PHE A O 1
ATOM 1488 N N . GLY A 1 182 ? 31.817 -46.403 -42.189 1.00 37.91 182 GLY A N 1
ATOM 1489 C CA . GLY A 1 182 ? 32.682 -47.505 -42.600 1.00 37.91 182 GLY A CA 1
ATOM 1490 C C . GLY A 1 182 ? 34.004 -47.362 -41.864 1.00 37.91 182 GLY A C 1
ATOM 1491 O O . GLY A 1 182 ? 34.686 -46.355 -42.147 1.00 37.91 182 GLY A O 1
#

Mean predicted aligned error: 16.9 Å

Radius of gyration: 36.77 Å; Cα contacts (8 Å, |Δi|>4): 84; chains: 1; bounding box: 59×61×114 Å

Solvent-accessible surface area (backbone atoms only — not comparable to full-atom values): 11133 Å² total; per-residue (Å²): 113,70,72,58,56,53,45,52,51,52,51,52,51,50,49,52,55,46,50,51,51,45,54,50,28,62,68,44,89,49,69,64,42,39,45,38,66,74,31,65,70,53,42,67,67,40,77,87,46,100,71,42,64,61,52,53,44,53,51,52,47,55,52,51,52,50,51,45,52,52,52,50,53,53,49,52,58,57,68,68,42,48,65,61,50,71,66,58,53,49,53,48,53,57,37,33,60,30,75,93,65,28,68,48,56,66,50,79,75,55,39,62,73,74,36,76,92,42,56,85,78,44,67,33,93,66,83,80,62,76,92,63,46,64,66,60,53,47,49,48,49,45,50,68,63,43,46,62,52,53,51,51,52,54,60,67,65,70,78,75,82,91,88,84,83,84,89,80,87,82,89,80,79,85,88,86,86,82,88,81,92,132

Foldseek 3Di:
DVVLVVLVVVLVVLVVQLVVQLVCLCPDPDPLSVCLSVDVVSVVVCVPDPSCSNVVSVVVSVVSVVVNVVVVVVVVVQVPFAQDDPVVLVVLVVQCCDCVRNVVVCDDPNVVCSDPVCSVVDGDPDPPPVVDPVVVVVVVCCCVVCVVVVVVVVVVVPPDDDDDDDDDDDDDDDDYDDDDDD

Sequence (182 aa):
MWCLLSLQAEIVDLWVELRAIWHKDATSTDPTDKLLCNYFRQLRNSNGSNNEGQLRMMNKLRKKLREYNRTLLQLAQISELKKPTKDNLRALREWLQTSGGGSHFQKGSEIRTWMEYHDDDLVSLGEKDIDNDMLSQWLYSMVVKLGPLLRNCLSKGAHCDDLLYDTGLNYHDSIYCEKHFG